Protein AF-A0A6I9PSU9-F1 (afdb_monomer)

InterPro domains:
  IPR015679 Phospholipase D family [PTHR18896] (34-184)

Organism: NCBI:txid8208

Sequence (200 aa):
MVDNPVPNATCEKPAERMFGSPRLYVTTSSPRRAVSPLKSLVIKCCSYRQTHWWSHEINRLSDSSDFLKVQRFEGFAPPREDTLTKWFVNGSGFFSDLADALEQAKEEIFITDWWLSPEVFLKRPATDNFWRLDEILKRKAEQGVQVCVMLYKEVEMALGINSEHSKKTLMNMHPNIKVMRHYGPGSTQNLSSYLKITKT

Structure (mmCIF, N/CA/C/O backbone):
data_AF-A0A6I9PSU9-F1
#
_entry.id   AF-A0A6I9PSU9-F1
#
loop_
_atom_site.group_PDB
_atom_site.id
_atom_site.type_symbol
_atom_site.label_atom_id
_atom_site.label_alt_id
_atom_site.label_comp_id
_atom_site.label_asym_id
_atom_site.label_entity_id
_atom_site.label_seq_id
_atom_site.pdbx_PDB_ins_code
_atom_site.Cartn_x
_atom_site.Cartn_y
_atom_site.Cartn_z
_atom_site.occupancy
_atom_site.B_iso_or_equiv
_atom_site.auth_seq_id
_atom_site.auth_comp_id
_atom_site.auth_asym_id
_atom_site.auth_atom_id
_atom_site.pdbx_PDB_model_num
ATOM 1 N N . MET A 1 1 ? 35.565 8.231 -71.888 1.00 38.38 1 MET A N 1
ATOM 2 C CA . MET A 1 1 ? 34.824 8.965 -70.840 1.00 38.38 1 MET A CA 1
ATOM 3 C C . MET A 1 1 ? 33.475 8.267 -70.763 1.00 38.38 1 MET A C 1
ATOM 5 O O . MET A 1 1 ? 32.738 8.378 -71.721 1.00 38.38 1 MET A O 1
ATOM 9 N N . VAL A 1 2 ? 33.315 7.183 -70.000 1.00 34.22 2 VAL A N 1
ATOM 10 C CA . VAL A 1 2 ? 33.150 7.065 -68.534 1.00 34.22 2 VAL A CA 1
ATOM 11 C C . VAL A 1 2 ? 32.010 7.945 -68.026 1.00 34.22 2 VAL A C 1
ATOM 13 O O . VAL A 1 2 ? 32.259 9.058 -67.586 1.00 34.22 2 VAL A O 1
ATOM 16 N N . ASP A 1 3 ? 30.795 7.401 -68.071 1.00 31.80 3 ASP A N 1
ATOM 17 C CA . ASP A 1 3 ? 29.632 7.895 -67.336 1.00 31.80 3 ASP A CA 1
ATOM 18 C C . ASP A 1 3 ? 29.228 6.833 -66.310 1.00 31.80 3 ASP A C 1
ATOM 20 O O . ASP A 1 3 ? 28.821 5.731 -66.667 1.00 31.80 3 ASP A O 1
ATOM 24 N N . ASN A 1 4 ? 29.365 7.166 -65.029 1.00 32.78 4 ASN A N 1
ATOM 25 C CA . ASN A 1 4 ? 28.699 6.486 -63.921 1.00 32.78 4 ASN A CA 1
ATOM 26 C C . ASN A 1 4 ? 28.249 7.578 -62.936 1.00 32.78 4 ASN A C 1
ATOM 28 O O . ASN A 1 4 ? 29.109 8.293 -62.415 1.00 32.78 4 ASN A O 1
ATOM 32 N N . PRO A 1 5 ? 26.942 7.747 -62.672 1.00 37.22 5 PRO A N 1
ATOM 33 C CA . PRO A 1 5 ? 26.470 8.735 -61.714 1.00 37.22 5 PRO A CA 1
ATOM 34 C C . PRO A 1 5 ? 26.698 8.269 -60.268 1.00 37.22 5 PRO A C 1
ATOM 36 O O . PRO A 1 5 ? 26.410 7.135 -59.889 1.00 37.22 5 PRO A O 1
ATOM 39 N N . VAL A 1 6 ? 27.224 9.191 -59.464 1.00 40.09 6 VAL A N 1
ATOM 40 C CA . VAL A 1 6 ? 27.477 9.073 -58.023 1.00 40.09 6 VAL A CA 1
ATOM 41 C C . VAL A 1 6 ? 26.143 9.069 -57.253 1.00 40.09 6 VAL A C 1
ATOM 43 O O . VAL A 1 6 ? 25.316 9.946 -57.509 1.00 40.09 6 VAL A O 1
ATOM 46 N N . PRO A 1 7 ? 25.904 8.165 -56.280 1.00 35.91 7 PRO A N 1
ATOM 47 C CA . PRO A 1 7 ? 24.747 8.271 -55.397 1.00 35.91 7 PRO A CA 1
ATOM 48 C C . PRO A 1 7 ? 24.972 9.348 -54.326 1.00 35.91 7 PRO A C 1
ATOM 50 O O . PRO A 1 7 ? 25.949 9.309 -53.578 1.00 35.91 7 PRO A O 1
ATOM 53 N N . ASN A 1 8 ? 24.036 10.296 -54.246 1.00 32.12 8 ASN A N 1
ATOM 54 C CA . ASN A 1 8 ? 23.960 11.322 -53.209 1.00 32.12 8 ASN A CA 1
ATOM 55 C C . ASN A 1 8 ? 23.848 10.699 -51.809 1.00 32.12 8 ASN A C 1
ATOM 57 O O . ASN A 1 8 ? 22.924 9.938 -51.527 1.00 32.12 8 ASN A O 1
ATOM 61 N N . ALA A 1 9 ? 24.748 11.095 -50.910 1.00 31.38 9 ALA A N 1
ATOM 62 C CA . ALA A 1 9 ? 24.634 10.836 -49.483 1.00 31.38 9 ALA A CA 1
ATOM 63 C C . ALA A 1 9 ? 23.697 11.872 -48.840 1.00 31.38 9 ALA A C 1
ATOM 65 O O . ALA A 1 9 ? 24.099 13.004 -48.571 1.00 31.38 9 ALA A O 1
ATOM 66 N N . THR A 1 10 ? 22.451 11.493 -48.562 1.00 29.25 10 THR A N 1
ATOM 67 C CA . THR A 1 10 ? 21.585 12.230 -47.633 1.00 29.25 10 THR A CA 1
ATOM 68 C C . THR A 1 10 ? 21.718 11.632 -46.236 1.00 29.25 10 THR A C 1
ATOM 70 O O . THR A 1 10 ? 21.308 10.506 -45.973 1.00 29.25 10 THR A O 1
ATOM 73 N N . CYS A 1 11 ? 22.334 12.406 -45.342 1.00 26.94 11 CYS A N 1
ATOM 74 C CA . CYS A 1 11 ? 22.434 12.138 -43.912 1.00 26.94 11 CYS A CA 1
ATOM 75 C C . CYS A 1 11 ? 21.063 12.375 -43.261 1.00 26.94 11 CYS A C 1
ATOM 77 O O . CYS A 1 11 ? 20.742 13.493 -42.854 1.00 26.94 11 CYS A O 1
ATOM 79 N N . GLU A 1 12 ? 20.232 11.337 -43.191 1.00 27.41 12 GLU A N 1
ATOM 80 C CA . GLU A 1 12 ? 19.066 11.348 -42.312 1.00 27.41 12 GLU A CA 1
ATOM 81 C C . GLU A 1 12 ? 19.537 11.150 -40.868 1.00 27.41 12 GLU A C 1
ATOM 83 O O . GLU A 1 12 ? 20.100 10.119 -40.499 1.00 27.41 12 GLU A O 1
ATOM 88 N N . LYS A 1 13 ? 19.334 12.176 -40.037 1.00 28.08 13 LYS A N 1
ATOM 89 C CA . LYS A 1 13 ? 19.551 12.089 -38.592 1.00 28.08 13 LYS A CA 1
ATOM 90 C C . LYS A 1 13 ? 18.550 11.080 -38.009 1.00 28.08 13 LYS A C 1
ATOM 92 O O . LYS A 1 13 ? 17.349 11.309 -38.157 1.00 28.08 13 LYS A O 1
ATOM 97 N N . PRO A 1 14 ? 18.975 10.026 -37.292 1.00 28.95 14 PRO A N 1
ATOM 98 C CA . PRO A 1 14 ? 18.032 9.235 -36.525 1.00 28.95 14 PRO A CA 1
ATOM 99 C C . PRO A 1 14 ? 17.579 10.069 -35.325 1.00 28.95 14 PRO A C 1
ATOM 101 O O . PRO A 1 14 ? 18.384 10.465 -34.483 1.00 28.95 14 PRO A O 1
ATOM 104 N N . ALA A 1 15 ? 16.281 10.361 -35.276 1.00 27.45 15 ALA A N 1
ATOM 105 C CA . ALA A 1 15 ? 15.628 10.949 -34.119 1.00 27.45 15 ALA A CA 1
ATOM 106 C C . ALA A 1 15 ? 15.946 10.113 -32.867 1.00 27.45 15 ALA A C 1
ATOM 108 O O . ALA A 1 15 ? 15.679 8.909 -32.826 1.00 27.45 15 ALA A O 1
ATOM 109 N N . GLU A 1 16 ? 16.523 10.749 -31.847 1.00 31.19 16 GLU A N 1
ATOM 110 C CA . GLU A 1 16 ? 16.740 10.155 -30.531 1.00 31.19 16 GLU A CA 1
ATOM 111 C C . GLU A 1 16 ? 15.391 9.731 -29.923 1.00 31.19 16 GLU A C 1
ATOM 113 O O . GLU A 1 16 ? 14.636 10.542 -29.390 1.00 31.19 16 GLU A O 1
ATOM 118 N N . ARG A 1 17 ? 15.071 8.433 -29.995 1.00 29.48 17 ARG A N 1
ATOM 119 C CA . ARG A 1 17 ? 13.990 7.827 -29.206 1.00 29.48 17 ARG A CA 1
ATOM 120 C C . ARG A 1 17 ? 14.492 7.604 -27.781 1.00 29.48 17 ARG A C 1
ATOM 122 O O . ARG A 1 17 ? 15.241 6.672 -27.502 1.00 29.48 17 ARG A O 1
ATOM 129 N N . MET A 1 18 ? 14.057 8.478 -26.880 1.00 30.83 18 MET A 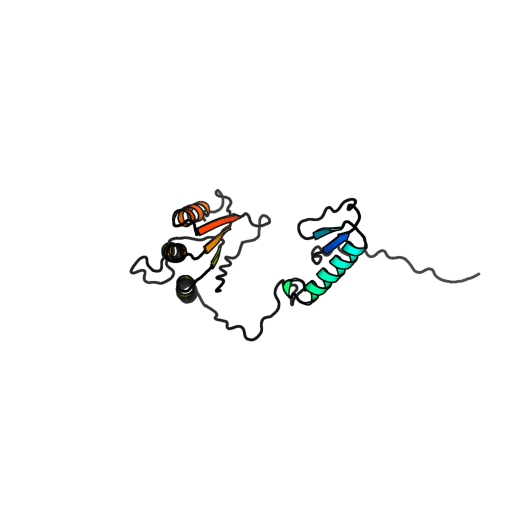N 1
ATOM 130 C CA . MET A 1 18 ? 14.495 8.600 -25.485 1.00 30.83 18 MET A CA 1
ATOM 131 C C . MET A 1 18 ? 13.966 7.509 -24.526 1.00 30.83 18 MET A C 1
ATOM 133 O O . MET A 1 18 ? 13.844 7.743 -23.328 1.00 30.83 18 MET A O 1
ATOM 137 N N . PHE A 1 19 ? 13.674 6.304 -25.020 1.00 36.09 19 PHE A N 1
ATOM 138 C CA . PHE A 1 19 ? 13.228 5.173 -24.197 1.00 36.09 19 PHE A CA 1
ATOM 139 C C . PHE A 1 19 ? 13.917 3.885 -24.656 1.00 36.09 19 PHE A C 1
ATOM 141 O O . PHE A 1 19 ? 13.325 3.007 -25.273 1.00 36.09 19 PHE A O 1
ATOM 148 N N . GLY A 1 20 ? 15.223 3.797 -24.396 1.00 38.00 20 GLY A N 1
ATOM 149 C CA . GLY A 1 20 ? 16.000 2.582 -24.636 1.00 38.00 20 GLY A CA 1
ATOM 150 C C . GLY A 1 20 ? 15.713 1.505 -23.587 1.00 38.00 20 GLY A C 1
ATOM 151 O O . GLY A 1 20 ? 15.577 1.809 -22.399 1.00 38.00 20 GLY A O 1
ATOM 152 N N . SER A 1 21 ? 15.664 0.245 -24.026 1.00 43.88 21 SER A N 1
ATOM 153 C CA . SER A 1 21 ? 15.662 -0.943 -23.165 1.00 43.88 21 SER A CA 1
ATOM 154 C C . SER A 1 21 ? 16.800 -0.882 -22.132 1.00 43.88 21 SER A C 1
ATOM 156 O O . SER A 1 21 ? 17.846 -0.292 -22.429 1.00 43.88 21 SER A O 1
ATOM 158 N N . PRO A 1 22 ? 16.643 -1.487 -20.938 1.00 51.16 22 PRO A N 1
ATOM 159 C CA . PRO A 1 22 ? 17.721 -1.574 -19.955 1.00 51.16 22 PRO A CA 1
ATOM 160 C C . PRO A 1 22 ? 18.981 -2.141 -20.615 1.00 51.16 22 PRO A C 1
ATOM 162 O O . PRO A 1 22 ? 18.932 -3.199 -21.240 1.00 51.16 22 PRO A O 1
ATOM 165 N N . ARG A 1 23 ? 20.108 -1.427 -20.520 1.00 57.72 23 ARG A N 1
ATOM 166 C CA . ARG A 1 23 ? 21.366 -1.863 -21.141 1.00 57.72 23 ARG A CA 1
ATOM 167 C C . ARG A 1 23 ? 22.294 -2.431 -20.074 1.00 57.72 23 ARG A C 1
ATOM 169 O O . ARG A 1 23 ? 22.801 -1.690 -19.230 1.00 57.72 23 ARG A O 1
ATOM 176 N N . LEU A 1 24 ? 22.498 -3.745 -20.114 1.00 60.34 24 LEU A N 1
ATOM 177 C CA . LEU A 1 24 ? 23.486 -4.444 -19.299 1.00 60.34 24 LEU A CA 1
ATOM 178 C C . LEU A 1 24 ? 24.833 -4.452 -20.024 1.00 60.34 24 LEU A C 1
ATOM 180 O O . LEU A 1 24 ? 24.913 -4.834 -21.190 1.00 60.34 24 LEU A O 1
ATOM 184 N N . TYR A 1 25 ? 25.896 -4.079 -19.316 1.00 63.84 25 TYR A N 1
ATOM 185 C CA . TYR A 1 25 ? 27.259 -4.135 -19.840 1.00 63.84 25 TYR A CA 1
ATOM 186 C C . TYR A 1 25 ? 28.136 -4.986 -18.920 1.00 63.84 25 TYR A C 1
ATOM 188 O O . TYR A 1 25 ? 28.396 -4.605 -17.779 1.00 63.84 25 TYR A O 1
ATOM 196 N N . VAL A 1 26 ? 28.628 -6.121 -19.418 1.00 66.25 26 VAL A N 1
ATOM 197 C CA . VAL A 1 26 ? 29.623 -6.947 -18.717 1.00 66.25 26 VAL A CA 1
ATOM 198 C C . VAL A 1 26 ? 30.977 -6.708 -19.381 1.00 66.25 26 VAL A C 1
ATOM 200 O O . VAL A 1 26 ? 31.128 -6.928 -20.581 1.00 66.25 26 VAL A O 1
ATOM 203 N N . THR A 1 27 ? 31.961 -6.210 -18.632 1.00 66.88 27 THR A N 1
ATOM 204 C CA . THR A 1 27 ? 33.261 -5.801 -19.195 1.00 66.88 27 THR A CA 1
ATOM 205 C C . THR A 1 27 ? 34.429 -6.175 -18.286 1.00 66.88 27 THR A C 1
ATOM 207 O O . THR A 1 27 ? 34.316 -6.182 -17.060 1.00 66.88 27 THR A O 1
ATOM 210 N N . THR A 1 28 ? 35.579 -6.463 -18.897 1.00 56.38 28 THR A N 1
ATOM 211 C CA . THR A 1 28 ? 36.878 -6.616 -18.222 1.00 56.38 28 THR A CA 1
ATOM 212 C C . THR A 1 28 ? 37.642 -5.293 -18.098 1.00 56.38 28 THR A C 1
ATOM 214 O O . THR A 1 28 ? 38.645 -5.226 -17.393 1.00 56.38 28 THR A O 1
ATOM 217 N N . SER A 1 29 ? 37.194 -4.230 -18.778 1.00 58.94 29 SER A N 1
ATOM 218 C CA . SER A 1 29 ? 37.869 -2.928 -18.838 1.00 58.94 29 SER A CA 1
ATOM 219 C C . SER A 1 29 ? 37.056 -1.823 -18.159 1.00 58.94 29 SER A C 1
ATOM 221 O O . SER A 1 29 ? 35.823 -1.823 -18.190 1.00 58.94 29 SER A O 1
ATOM 223 N N . SER A 1 30 ? 37.743 -0.861 -17.535 1.00 50.62 30 SER A N 1
ATOM 224 C CA . SER A 1 30 ? 37.097 0.319 -16.949 1.00 50.62 30 SER A CA 1
ATOM 225 C C . SER A 1 30 ? 36.374 1.124 -18.038 1.00 50.62 30 SER A C 1
ATOM 227 O O . SER A 1 30 ? 37.017 1.503 -19.020 1.00 50.62 30 SER A O 1
ATOM 229 N N . PRO A 1 31 ? 35.069 1.425 -17.889 1.00 50.16 31 PRO A N 1
ATOM 230 C CA . PRO A 1 31 ? 34.344 2.191 -18.894 1.00 50.16 31 PRO A CA 1
ATOM 231 C C . PRO A 1 31 ? 34.926 3.608 -18.972 1.00 50.16 31 PRO A C 1
ATOM 233 O O . PRO A 1 31 ? 34.885 4.362 -17.998 1.00 50.16 31 PRO A O 1
ATOM 236 N N . ARG A 1 32 ? 35.480 3.990 -20.130 1.00 45.09 32 ARG A N 1
ATOM 237 C CA . ARG A 1 32 ? 35.860 5.385 -20.396 1.00 45.09 32 ARG A CA 1
ATOM 238 C C . ARG A 1 32 ? 34.569 6.175 -20.633 1.00 45.09 32 ARG A C 1
ATOM 240 O O . ARG A 1 32 ? 34.063 6.193 -21.744 1.00 45.09 32 ARG A O 1
ATOM 247 N N . ARG A 1 33 ? 34.043 6.778 -19.559 1.00 44.22 33 ARG A N 1
ATOM 248 C CA . ARG A 1 33 ? 32.778 7.539 -19.480 1.00 44.22 33 ARG A CA 1
ATOM 249 C C . ARG A 1 33 ? 31.526 6.743 -19.857 1.00 44.22 33 ARG A C 1
ATOM 251 O O . ARG A 1 33 ? 31.088 6.742 -20.999 1.00 44.22 33 ARG A O 1
ATOM 258 N N . ALA A 1 34 ? 30.872 6.187 -18.842 1.00 42.56 34 ALA A N 1
ATOM 259 C CA . ALA A 1 34 ? 29.430 5.975 -18.885 1.00 42.56 34 ALA A CA 1
ATOM 260 C C . ALA A 1 34 ? 28.769 7.094 -18.068 1.00 42.56 34 ALA A C 1
ATOM 262 O O . ALA A 1 34 ? 28.810 7.076 -16.841 1.00 42.56 34 ALA A O 1
ATOM 263 N N . VAL A 1 35 ? 28.212 8.094 -18.751 1.00 46.53 35 VAL A N 1
ATOM 264 C CA . VAL A 1 35 ? 27.211 8.997 -18.170 1.00 46.53 35 VAL A CA 1
ATOM 265 C C . VAL A 1 35 ? 25.878 8.556 -18.758 1.00 46.53 35 VAL A C 1
ATOM 267 O O . VAL A 1 35 ? 25.686 8.660 -19.964 1.00 46.53 35 VAL A O 1
ATOM 270 N N . SER A 1 36 ? 24.985 8.011 -17.932 1.00 42.53 36 SER A N 1
ATOM 271 C CA . SER A 1 36 ? 23.588 7.777 -18.310 1.00 42.53 36 SER A CA 1
ATOM 272 C C . SER A 1 36 ? 22.712 7.649 -17.058 1.00 42.53 36 SER A C 1
ATOM 274 O O . SER A 1 36 ? 23.152 7.034 -16.083 1.00 42.53 36 SER A O 1
ATOM 276 N N . PRO A 1 37 ? 21.480 8.191 -17.049 1.00 46.53 37 PRO A N 1
ATOM 277 C CA . PRO A 1 37 ? 20.622 8.200 -15.875 1.00 46.53 37 PRO A CA 1
ATOM 278 C C . PRO A 1 37 ? 19.955 6.825 -15.675 1.00 46.53 37 PRO A C 1
ATOM 280 O O . PRO A 1 37 ? 19.262 6.311 -16.547 1.00 46.53 37 PRO A O 1
ATOM 283 N N . LEU A 1 38 ? 20.159 6.235 -14.495 1.00 47.91 38 LEU A N 1
ATOM 284 C CA . LEU A 1 38 ? 19.271 5.286 -13.795 1.00 47.91 38 LEU A CA 1
ATOM 285 C C . LEU A 1 38 ? 18.884 3.923 -14.431 1.00 47.91 38 LEU A C 1
ATOM 287 O O . LEU A 1 38 ? 18.171 3.175 -13.769 1.00 47.91 38 LEU A O 1
ATOM 291 N N . LYS A 1 39 ? 19.335 3.528 -15.635 1.00 59.47 39 LYS A N 1
ATOM 292 C CA . LYS A 1 39 ? 18.905 2.244 -16.267 1.00 59.47 39 LYS A CA 1
ATOM 293 C C . LYS A 1 39 ? 20.011 1.349 -16.852 1.00 59.47 39 LYS A C 1
ATOM 295 O O . LYS A 1 39 ? 19.739 0.535 -17.736 1.00 59.47 39 LYS A O 1
ATOM 300 N N . SER A 1 40 ? 21.253 1.472 -16.390 1.00 63.72 40 SER A N 1
ATOM 301 C CA . SER A 1 40 ? 22.353 0.600 -16.835 1.00 63.72 40 SER A CA 1
ATOM 302 C C . SER A 1 40 ? 23.068 -0.053 -15.660 1.00 63.72 40 SER A C 1
ATOM 304 O O . SER A 1 40 ? 23.591 0.650 -14.795 1.00 63.72 40 SER A O 1
ATOM 306 N N . LEU A 1 41 ? 23.136 -1.385 -15.663 1.00 70.06 41 LEU A N 1
ATOM 307 C CA . LEU A 1 41 ? 23.960 -2.157 -14.735 1.00 70.06 41 LEU A CA 1
ATOM 308 C C . LEU A 1 41 ? 25.281 -2.510 -15.427 1.00 70.06 41 LEU A C 1
ATOM 310 O O . LEU A 1 41 ? 25.287 -3.078 -16.520 1.00 70.06 41 LEU A O 1
ATOM 314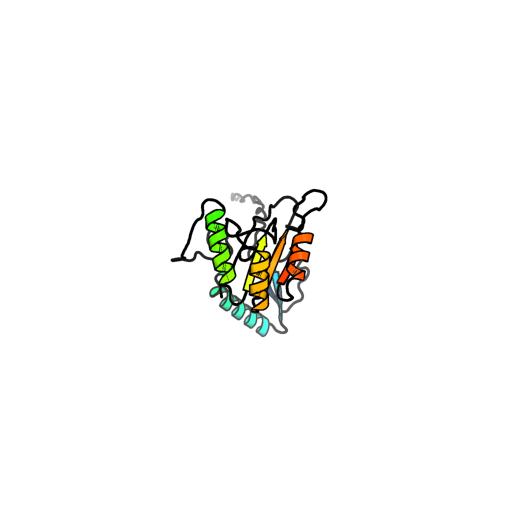 N N . VAL A 1 42 ? 26.401 -2.161 -14.791 1.00 78.62 42 VAL A N 1
ATOM 315 C CA . VAL A 1 42 ? 27.745 -2.490 -15.280 1.00 78.62 42 VAL A CA 1
ATOM 316 C C . VAL A 1 42 ? 28.373 -3.514 -14.349 1.00 78.62 42 VAL A C 1
ATOM 318 O O . VAL A 1 42 ? 28.600 -3.225 -13.175 1.00 78.62 42 VAL A O 1
ATOM 321 N N . ILE A 1 43 ? 28.689 -4.691 -14.881 1.00 77.38 43 ILE A N 1
ATOM 322 C CA . ILE A 1 43 ? 29.357 -5.763 -14.141 1.00 77.38 43 ILE A CA 1
ATOM 323 C C . ILE A 1 43 ? 30.814 -5.818 -14.592 1.00 77.38 43 ILE A C 1
ATOM 325 O O . ILE A 1 43 ? 31.113 -6.009 -15.773 1.00 77.38 43 ILE A O 1
ATOM 329 N N . LYS A 1 44 ? 31.729 -5.639 -13.638 1.00 81.19 44 LYS A N 1
ATOM 330 C CA . LYS A 1 44 ? 33.168 -5.784 -13.866 1.00 81.19 44 LYS A CA 1
ATOM 331 C C . LYS A 1 44 ? 33.598 -7.203 -13.518 1.00 81.19 44 LYS A C 1
ATOM 333 O O . LYS A 1 44 ? 33.284 -7.680 -12.431 1.00 81.19 44 LYS A O 1
ATOM 338 N N . CYS A 1 45 ? 34.342 -7.854 -14.407 1.00 81.25 45 CYS A N 1
ATOM 339 C CA . CYS A 1 45 ? 34.886 -9.191 -14.154 1.00 81.25 45 CYS A CA 1
ATOM 340 C C . CYS A 1 45 ? 36.415 -9.199 -14.241 1.00 81.25 45 CYS A C 1
ATOM 342 O O . CYS A 1 45 ? 37.007 -8.453 -15.020 1.00 81.25 45 CYS A O 1
ATOM 344 N N . CYS A 1 46 ? 37.048 -10.089 -13.475 1.00 81.50 46 CYS A N 1
ATOM 345 C CA . CYS A 1 46 ? 38.508 -10.176 -13.370 1.00 81.50 46 CYS A CA 1
ATOM 346 C C . CYS A 1 46 ? 39.169 -10.898 -14.556 1.00 81.50 46 CYS A C 1
ATOM 348 O O . CYS A 1 46 ? 40.389 -10.880 -14.688 1.00 81.50 46 CYS A O 1
ATOM 350 N N . SER A 1 47 ? 38.388 -11.567 -15.410 1.00 83.38 47 SER A N 1
ATOM 351 C CA . SER A 1 47 ? 38.896 -12.250 -16.600 1.00 83.38 47 SER A CA 1
ATOM 352 C C . SER A 1 47 ? 37.866 -12.279 -17.723 1.00 83.38 47 SER A C 1
ATOM 354 O O . SER A 1 47 ? 36.658 -12.236 -17.485 1.00 83.38 47 SER A O 1
ATOM 356 N N . TYR A 1 48 ? 38.353 -12.428 -18.956 1.00 80.94 48 TYR A N 1
ATOM 357 C CA . TYR A 1 48 ? 37.502 -12.577 -20.137 1.00 80.94 48 TYR A CA 1
ATOM 358 C C . TYR A 1 48 ? 36.568 -13.789 -20.026 1.00 80.94 48 TYR A C 1
ATOM 360 O O . TYR A 1 48 ? 35.388 -13.700 -20.355 1.00 80.94 48 TYR A O 1
ATOM 368 N N . ARG A 1 49 ? 37.067 -14.905 -19.476 1.00 85.50 49 ARG A N 1
ATOM 369 C CA . ARG A 1 49 ? 36.266 -16.112 -19.237 1.00 85.50 49 ARG A CA 1
ATOM 370 C C . ARG A 1 49 ? 35.105 -15.838 -18.282 1.00 85.50 49 ARG A C 1
ATOM 372 O O . ARG A 1 49 ? 34.001 -16.303 -18.539 1.00 85.50 49 ARG A O 1
ATOM 379 N N . GLN A 1 50 ? 35.335 -15.069 -17.215 1.00 82.25 50 GLN A N 1
ATOM 380 C CA . GLN A 1 50 ? 34.259 -14.676 -16.305 1.00 82.25 50 GLN A CA 1
ATOM 381 C C . GLN A 1 50 ? 33.265 -13.722 -16.964 1.00 82.25 50 GLN A C 1
ATOM 383 O O . GLN A 1 50 ? 32.069 -13.913 -16.790 1.00 82.25 50 GLN A O 1
ATOM 388 N N . THR A 1 51 ? 33.726 -12.742 -17.747 1.00 83.94 51 THR A N 1
ATOM 389 C CA . THR A 1 51 ? 32.826 -11.864 -18.512 1.00 83.94 51 THR A CA 1
ATOM 390 C C . THR A 1 51 ? 31.929 -12.671 -19.438 1.00 83.94 51 THR A C 1
ATOM 392 O O . THR A 1 51 ? 30.719 -12.491 -19.416 1.00 83.94 51 THR A O 1
ATOM 395 N N . HIS A 1 52 ? 32.499 -13.595 -20.210 1.00 84.19 52 HIS A N 1
ATOM 396 C CA . HIS A 1 52 ? 31.726 -14.421 -21.130 1.00 84.19 52 HIS A CA 1
ATOM 397 C C . HIS A 1 52 ? 30.736 -15.331 -20.391 1.00 84.19 52 HIS A C 1
ATOM 399 O O . HIS A 1 52 ? 29.591 -15.470 -20.814 1.00 84.19 52 HIS A O 1
ATOM 405 N N . TRP A 1 53 ? 31.161 -15.926 -19.273 1.00 86.31 53 TRP A N 1
ATOM 406 C CA . TRP A 1 53 ? 30.299 -16.771 -18.450 1.00 86.31 53 TRP A CA 1
ATOM 407 C C . TRP A 1 53 ? 29.121 -15.984 -17.855 1.00 86.31 53 TRP A C 1
ATOM 409 O O . TRP A 1 53 ? 27.977 -16.398 -18.015 1.00 86.31 53 TRP A O 1
ATOM 419 N N . TRP A 1 54 ? 29.377 -14.815 -17.256 1.00 82.88 54 TRP A N 1
ATOM 420 C CA . TRP A 1 54 ? 28.329 -13.951 -16.703 1.00 82.88 54 TRP A CA 1
ATOM 421 C C . TRP A 1 54 ? 27.385 -13.413 -17.776 1.00 82.88 54 TRP A C 1
ATOM 423 O O . TRP A 1 54 ? 26.175 -13.424 -17.570 1.00 82.88 54 TRP A O 1
ATOM 433 N N . SER A 1 55 ? 27.904 -12.986 -18.929 1.00 84.06 55 SER A N 1
ATOM 434 C CA . SER A 1 55 ? 27.065 -12.556 -20.054 1.00 84.06 55 SER A CA 1
ATOM 435 C C . SER A 1 55 ? 26.135 -13.673 -20.519 1.00 84.06 55 SER A C 1
ATOM 437 O O . SER A 1 55 ? 24.949 -13.437 -20.724 1.00 84.06 55 SER A O 1
ATOM 439 N N . HIS A 1 56 ? 26.660 -14.893 -20.658 1.00 86.25 56 HIS A N 1
ATOM 440 C CA . HIS A 1 56 ? 25.860 -16.051 -21.043 1.00 86.25 56 HIS A CA 1
ATOM 441 C C . HIS A 1 56 ? 24.761 -16.340 -20.015 1.00 86.25 56 HIS A C 1
ATOM 443 O O . HIS A 1 56 ? 23.602 -16.499 -20.385 1.00 86.25 56 HIS A O 1
ATOM 449 N N . GLU A 1 57 ? 25.106 -16.364 -18.727 1.00 87.12 57 GLU A N 1
ATOM 450 C CA . GLU A 1 57 ? 24.151 -16.700 -17.672 1.00 87.12 57 GLU A CA 1
ATOM 451 C C . GLU A 1 57 ? 23.054 -15.644 -17.510 1.00 87.12 57 GLU A C 1
ATOM 453 O O . GLU A 1 57 ? 21.883 -15.984 -17.365 1.00 87.12 57 GLU A O 1
ATOM 458 N N . ILE A 1 58 ? 23.396 -14.359 -17.605 1.00 84.00 58 ILE A N 1
ATOM 459 C CA . ILE A 1 58 ? 22.402 -13.289 -17.485 1.00 84.00 58 ILE A CA 1
ATOM 460 C C . ILE A 1 58 ? 21.466 -13.268 -18.694 1.00 84.00 58 ILE A C 1
ATOM 462 O O . ILE A 1 58 ? 20.261 -13.112 -18.514 1.00 84.00 58 ILE A O 1
ATOM 466 N N . ASN A 1 59 ? 21.981 -13.485 -19.908 1.00 82.88 59 ASN A N 1
ATOM 467 C CA . ASN A 1 59 ? 21.128 -13.610 -21.091 1.00 82.88 59 ASN A CA 1
ATOM 468 C C . ASN A 1 59 ? 20.184 -14.814 -20.962 1.00 82.88 59 ASN A C 1
ATOM 470 O O . ASN A 1 59 ? 18.984 -14.676 -21.179 1.00 82.88 59 ASN A O 1
ATOM 474 N N . ARG A 1 60 ? 20.695 -15.958 -20.489 1.00 85.12 60 ARG A N 1
ATOM 475 C CA . ARG A 1 60 ? 19.891 -17.161 -20.231 1.00 85.12 60 ARG A CA 1
ATOM 476 C C . ARG A 1 60 ? 18.757 -16.908 -19.229 1.00 85.12 60 ARG A C 1
ATOM 478 O O . ARG A 1 60 ? 17.648 -17.390 -19.431 1.00 85.12 60 ARG A O 1
ATOM 485 N N . LEU A 1 61 ? 19.022 -16.162 -18.152 1.00 82.25 61 LEU A N 1
ATOM 486 C CA . LEU A 1 61 ? 18.012 -15.780 -17.153 1.00 82.25 61 LEU A CA 1
ATOM 487 C C . LEU A 1 61 ? 17.052 -14.694 -17.662 1.00 82.25 61 LEU A C 1
ATOM 489 O O . LEU A 1 61 ? 15.916 -14.603 -17.200 1.00 82.25 61 LEU A O 1
ATOM 493 N N . SER A 1 62 ? 17.493 -13.868 -18.610 1.00 79.81 62 SER A N 1
ATOM 494 C CA . SER A 1 62 ? 16.644 -12.859 -19.243 1.00 79.81 62 SER A CA 1
ATOM 495 C C . SER A 1 62 ? 15.536 -13.491 -20.075 1.00 79.81 62 SER A C 1
ATOM 497 O O . SER A 1 62 ? 14.411 -12.992 -20.084 1.00 79.81 62 SER A O 1
ATOM 499 N N . ASP A 1 63 ? 15.828 -14.609 -20.734 1.00 77.19 63 ASP A N 1
ATOM 500 C CA . ASP A 1 63 ? 14.866 -15.292 -21.596 1.00 77.19 63 ASP A CA 1
ATOM 501 C C . ASP A 1 63 ? 13.704 -15.918 -20.817 1.00 77.19 63 ASP A C 1
ATOM 503 O O . ASP A 1 63 ? 12.598 -16.029 -21.351 1.00 77.19 63 ASP A O 1
ATOM 507 N N . SER A 1 64 ? 13.911 -16.290 -19.553 1.00 79.19 64 SER A N 1
ATOM 508 C CA . SER A 1 64 ? 12.866 -16.872 -18.703 1.00 79.19 64 SER A CA 1
ATOM 509 C C . SER A 1 64 ? 12.041 -15.839 -17.930 1.00 79.19 64 SER A C 1
ATOM 511 O O . SER A 1 64 ? 11.017 -16.202 -17.357 1.00 79.19 64 SER A O 1
ATOM 513 N N . SER A 1 65 ? 12.453 -14.567 -17.901 1.00 81.25 65 SER A N 1
ATOM 514 C CA . SER A 1 65 ? 11.790 -13.525 -17.112 1.00 81.25 65 SER A CA 1
ATOM 515 C C . SER A 1 65 ? 10.900 -12.630 -17.966 1.00 81.25 65 SER A C 1
ATOM 517 O O . SER A 1 65 ? 11.370 -11.922 -18.859 1.00 81.25 65 SER A O 1
ATOM 519 N N . ASP A 1 66 ? 9.612 -12.578 -17.635 1.00 81.38 66 ASP A N 1
ATOM 520 C CA . ASP A 1 66 ? 8.669 -11.688 -18.315 1.00 81.38 66 ASP A CA 1
ATOM 521 C C . ASP A 1 66 ? 8.996 -10.205 -18.089 1.00 81.38 66 ASP A C 1
ATOM 523 O O . ASP A 1 66 ? 8.793 -9.377 -18.972 1.00 81.38 66 ASP A O 1
ATOM 527 N N . PHE A 1 67 ? 9.566 -9.850 -16.937 1.00 79.94 67 PHE A N 1
ATOM 528 C CA . PHE A 1 67 ? 9.883 -8.457 -16.595 1.00 79.94 67 PHE A CA 1
ATOM 529 C C . PHE A 1 67 ? 11.125 -7.910 -17.310 1.00 79.94 67 PHE A C 1
ATOM 531 O O . PHE A 1 67 ? 11.416 -6.718 -17.213 1.00 79.94 67 PHE A O 1
ATOM 538 N N . LEU A 1 68 ? 11.874 -8.770 -18.006 1.00 78.50 68 LEU A N 1
ATOM 539 C CA . LEU A 1 68 ? 13.051 -8.384 -18.788 1.00 78.50 68 LEU A CA 1
ATOM 540 C C . LEU A 1 68 ? 12.738 -8.226 -20.282 1.00 78.50 68 LEU A C 1
ATOM 542 O O . LEU A 1 68 ? 13.596 -7.794 -21.052 1.00 78.50 68 LEU A O 1
ATOM 546 N N . LYS A 1 69 ? 11.496 -8.511 -20.685 1.00 77.19 69 LYS A N 1
ATOM 547 C CA . LYS A 1 69 ? 11.008 -8.369 -22.058 1.00 77.19 69 LYS A CA 1
ATOM 548 C C . LYS A 1 69 ? 10.102 -7.150 -22.173 1.00 77.19 69 LYS A C 1
ATOM 550 O O . LYS A 1 69 ? 9.398 -6.787 -21.234 1.00 77.19 69 LYS A O 1
ATOM 555 N N . VAL A 1 70 ? 10.099 -6.529 -23.348 1.00 78.56 70 VAL A N 1
ATOM 556 C CA . VAL A 1 70 ? 9.119 -5.486 -23.668 1.00 78.56 70 VAL A CA 1
ATOM 557 C C . VAL A 1 70 ? 7.772 -6.161 -23.898 1.00 78.56 70 VAL A C 1
ATOM 559 O O . VAL A 1 70 ? 7.667 -7.053 -24.740 1.00 78.56 70 VAL A O 1
ATOM 562 N N . GLN A 1 71 ? 6.756 -5.752 -23.141 1.00 86.62 71 GLN A N 1
ATOM 563 C CA . GLN A 1 71 ? 5.428 -6.357 -23.194 1.00 86.62 71 GLN A CA 1
ATOM 564 C C . GLN A 1 71 ? 4.500 -5.584 -24.136 1.00 86.62 71 GLN A C 1
ATOM 566 O O . GLN A 1 71 ? 4.870 -4.555 -24.712 1.00 86.62 71 GLN A O 1
ATOM 571 N N . ARG A 1 72 ? 3.270 -6.085 -24.309 1.00 85.25 72 ARG A N 1
ATOM 572 C CA . ARG A 1 72 ? 2.228 -5.412 -25.101 1.00 85.25 72 ARG A CA 1
ATOM 573 C C . ARG A 1 72 ? 2.113 -3.937 -24.681 1.00 85.25 72 ARG A C 1
ATOM 575 O O . ARG A 1 72 ? 2.109 -3.633 -23.491 1.00 85.25 72 ARG A O 1
ATOM 582 N N . PHE A 1 73 ? 2.009 -3.040 -25.664 1.00 89.38 73 PHE A N 1
ATOM 583 C CA . PHE A 1 73 ? 1.960 -1.581 -25.465 1.00 89.38 73 PHE A CA 1
ATOM 584 C C . PHE A 1 73 ? 3.185 -0.981 -24.753 1.00 89.38 73 PHE A C 1
ATOM 586 O O . PHE A 1 73 ? 3.059 0.043 -24.091 1.00 89.38 73 PHE A O 1
ATOM 593 N N . GLU A 1 74 ? 4.353 -1.624 -24.861 1.00 85.38 74 GLU A N 1
ATOM 594 C CA . GLU A 1 74 ? 5.587 -1.205 -24.173 1.00 85.38 74 GLU A CA 1
ATOM 595 C C . GLU A 1 74 ? 5.449 -1.185 -22.637 1.00 85.38 74 GLU A C 1
ATOM 597 O O . GLU A 1 74 ? 6.188 -0.500 -21.929 1.00 85.38 74 GLU A O 1
ATOM 602 N N . GLY A 1 75 ? 4.500 -1.964 -22.104 1.00 80.56 75 GLY A N 1
ATOM 603 C CA . GLY A 1 75 ? 4.314 -2.144 -20.671 1.00 80.56 75 GLY A CA 1
ATOM 604 C C . GLY A 1 75 ? 5.452 -2.937 -20.023 1.00 80.56 75 GLY A C 1
ATOM 605 O O . GLY A 1 75 ? 6.198 -3.661 -20.683 1.00 80.56 75 GLY A O 1
ATOM 606 N N . PHE A 1 76 ? 5.560 -2.831 -18.696 1.00 83.38 76 PHE A N 1
ATOM 607 C CA . PHE A 1 76 ? 6.529 -3.611 -17.914 1.00 83.38 76 PHE A CA 1
ATOM 608 C C . PHE A 1 76 ? 6.019 -5.015 -17.537 1.00 83.38 76 PHE A C 1
ATOM 610 O O . PHE A 1 76 ? 6.812 -5.866 -17.146 1.00 83.38 76 PHE A O 1
ATOM 617 N N . ALA A 1 77 ? 4.702 -5.245 -17.596 1.00 86.25 77 ALA A N 1
ATOM 618 C CA . ALA A 1 77 ? 4.055 -6.478 -17.150 1.00 86.25 77 ALA A CA 1
ATOM 619 C C . ALA A 1 77 ? 3.349 -7.187 -18.320 1.00 86.25 77 ALA A C 1
ATOM 621 O O . ALA A 1 77 ? 2.722 -6.509 -19.141 1.00 86.25 77 ALA A O 1
ATOM 622 N N . PRO A 1 78 ? 3.438 -8.527 -18.413 1.00 89.38 78 PRO A N 1
ATOM 623 C CA . PRO A 1 78 ? 2.765 -9.291 -19.457 1.00 89.38 78 PRO A CA 1
ATOM 624 C C . PRO A 1 78 ? 1.243 -9.335 -19.228 1.00 89.38 78 PRO A C 1
ATOM 626 O O . PRO A 1 78 ? 0.787 -9.202 -18.085 1.00 89.38 78 PRO A O 1
ATOM 629 N N . PRO A 1 79 ? 0.439 -9.572 -20.282 1.00 90.62 79 PRO A N 1
ATOM 630 C CA . PRO A 1 79 ? -0.965 -9.940 -20.130 1.00 90.62 79 PRO A CA 1
ATOM 631 C C . PRO A 1 79 ? -1.115 -11.199 -19.265 1.00 90.62 79 PRO A C 1
ATOM 633 O O . PRO A 1 79 ? -0.372 -12.162 -19.439 1.00 90.62 79 PRO A O 1
ATOM 636 N N . ARG A 1 80 ? -2.080 -11.196 -18.341 1.00 90.88 80 ARG A N 1
ATOM 637 C CA . ARG A 1 80 ? -2.428 -12.359 -17.515 1.00 90.88 80 ARG A CA 1
ATOM 638 C C . ARG A 1 80 ? -3.821 -12.836 -17.894 1.00 90.88 80 ARG A C 1
ATOM 640 O O . ARG A 1 80 ? -4.804 -12.151 -17.608 1.00 90.88 80 ARG A O 1
ATOM 647 N N . GLU A 1 81 ? -3.886 -13.976 -18.565 1.00 92.94 81 GLU A N 1
ATOM 648 C CA . GLU A 1 81 ? -5.149 -14.622 -18.924 1.00 92.94 81 GLU A CA 1
ATOM 649 C C . GLU A 1 81 ? -5.853 -15.155 -17.666 1.00 92.94 81 GLU A C 1
ATOM 651 O O . GLU A 1 81 ? -5.232 -15.287 -16.609 1.00 92.94 81 GLU A O 1
ATOM 656 N N . ASP A 1 82 ? -7.170 -15.351 -17.750 1.00 93.69 82 ASP A N 1
ATOM 657 C CA . ASP A 1 82 ? -8.012 -15.896 -16.673 1.00 93.69 82 ASP A CA 1
ATOM 658 C C . ASP A 1 82 ? -7.905 -15.181 -15.310 1.00 93.69 82 ASP A C 1
ATOM 660 O O . ASP A 1 82 ? -8.162 -15.751 -14.248 1.00 93.69 82 ASP A O 1
ATOM 664 N N . THR A 1 83 ? -7.555 -13.890 -15.316 1.00 94.31 83 THR A N 1
ATOM 665 C CA . THR A 1 83 ? -7.505 -13.087 -14.089 1.00 94.31 83 THR A CA 1
ATOM 666 C C . THR A 1 83 ? -8.914 -12.690 -13.656 1.00 94.31 83 THR A C 1
ATOM 668 O O . THR A 1 83 ? -9.625 -11.982 -14.372 1.00 94.31 83 THR A O 1
ATOM 671 N N . LEU A 1 84 ? -9.301 -13.089 -12.442 1.00 94.06 84 LEU A N 1
ATOM 672 C CA . LEU A 1 84 ? -10.541 -12.633 -11.815 1.00 94.06 84 LEU A CA 1
ATOM 673 C C . LEU A 1 84 ? -10.501 -11.115 -11.625 1.00 94.06 84 LEU A C 1
ATOM 675 O O . LEU A 1 84 ? -9.597 -10.575 -10.987 1.00 94.06 84 LEU A O 1
ATOM 679 N N . THR A 1 85 ? -11.500 -10.425 -12.167 1.00 93.56 85 THR A N 1
ATOM 680 C CA . THR A 1 85 ? -11.610 -8.968 -12.090 1.00 93.56 85 THR A CA 1
ATOM 681 C C . THR A 1 85 ? -12.991 -8.563 -11.600 1.00 93.56 85 THR A C 1
ATOM 683 O O . THR A 1 85 ? -14.002 -9.187 -11.920 1.00 93.56 85 THR A O 1
ATOM 686 N N . LYS A 1 86 ? -13.027 -7.499 -10.800 1.00 93.06 86 LYS A N 1
ATOM 687 C CA . LYS A 1 86 ? -14.251 -6.846 -10.340 1.00 93.06 86 LYS A CA 1
ATOM 688 C C . LYS A 1 86 ? -14.104 -5.354 -10.597 1.00 93.06 86 LYS A C 1
ATOM 690 O O . LYS A 1 86 ? -13.070 -4.772 -10.276 1.00 93.06 86 LYS A O 1
ATOM 695 N N . TRP A 1 87 ? -15.119 -4.750 -11.201 1.00 95.44 87 TRP A N 1
ATOM 696 C CA . TRP A 1 87 ? -15.176 -3.312 -11.432 1.00 95.44 87 TRP A CA 1
ATOM 697 C C . TRP A 1 87 ? -16.114 -2.661 -10.420 1.00 95.44 87 TRP A C 1
ATOM 699 O O . TRP A 1 87 ? -17.039 -3.289 -9.904 1.00 95.44 87 TRP A O 1
ATOM 709 N N . PHE A 1 88 ? -15.862 -1.387 -10.142 1.00 91.69 88 PHE A N 1
ATOM 710 C CA . PHE A 1 88 ? -16.636 -0.606 -9.191 1.00 91.69 88 PHE A CA 1
ATOM 711 C C . PHE A 1 88 ? -17.098 0.684 -9.849 1.00 91.69 88 PHE A C 1
ATOM 713 O O . PHE A 1 88 ? -16.348 1.328 -10.579 1.00 91.69 88 PHE A O 1
ATOM 720 N N . VAL A 1 89 ? -18.335 1.068 -9.553 1.00 94.75 89 VAL A N 1
ATOM 7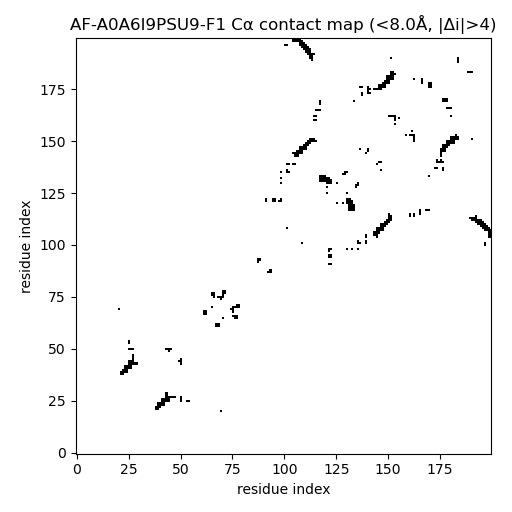21 C CA . VAL A 1 89 ? -18.852 2.408 -9.822 1.00 94.75 89 VAL A CA 1
ATOM 722 C C . VAL A 1 89 ? -19.025 3.082 -8.469 1.00 94.75 89 VAL A C 1
ATOM 724 O O . VAL A 1 89 ? -19.680 2.534 -7.581 1.00 94.75 89 VAL A O 1
ATOM 727 N N . ASN A 1 90 ? -18.434 4.268 -8.317 1.00 93.88 90 ASN A N 1
ATOM 728 C CA . ASN A 1 90 ? -18.327 5.015 -7.058 1.00 93.88 90 ASN A CA 1
ATOM 729 C C . ASN A 1 90 ? -17.455 4.333 -5.983 1.00 93.88 90 ASN A C 1
ATOM 731 O O . ASN A 1 90 ? -16.919 3.241 -6.162 1.00 93.88 90 ASN A O 1
ATOM 735 N N . GLY A 1 91 ? -17.313 5.007 -4.837 1.00 90.19 91 GLY A N 1
ATOM 736 C CA . GLY A 1 91 ? -16.452 4.559 -3.738 1.00 90.19 91 GLY A CA 1
ATOM 737 C C . GLY A 1 91 ? -17.088 3.563 -2.764 1.00 90.19 91 GLY A C 1
ATOM 738 O O . GLY A 1 91 ? -16.358 2.885 -2.057 1.00 90.19 91 GLY A O 1
ATOM 739 N N . SER A 1 92 ? -18.421 3.443 -2.700 1.00 93.50 92 SER A N 1
ATOM 740 C CA . SER A 1 92 ? -19.071 2.633 -1.652 1.00 93.50 92 SER A CA 1
ATOM 741 C C . SER A 1 92 ? -18.739 1.142 -1.758 1.00 93.50 92 SER A C 1
ATOM 743 O O . SER A 1 92 ? -18.327 0.547 -0.765 1.00 93.50 92 SER A O 1
ATOM 745 N N . GLY A 1 93 ? -18.883 0.547 -2.947 1.00 94.31 93 GLY A N 1
ATOM 746 C CA . GLY A 1 93 ? -18.533 -0.860 -3.159 1.00 94.31 93 GLY A CA 1
ATOM 747 C C . GLY A 1 93 ? -17.027 -1.099 -3.060 1.00 94.31 93 GLY A C 1
ATOM 748 O O . GLY A 1 93 ? -16.599 -2.054 -2.422 1.00 94.31 93 GLY A O 1
ATOM 749 N N . PHE A 1 94 ? -16.229 -0.187 -3.628 1.00 94.81 94 PHE A N 1
ATOM 750 C CA . PHE A 1 94 ? -14.770 -0.267 -3.585 1.00 94.81 94 PHE A CA 1
ATOM 751 C C . PHE A 1 94 ? -14.235 -0.242 -2.148 1.00 94.81 94 PHE A C 1
ATOM 753 O O . PHE A 1 94 ? -13.465 -1.119 -1.773 1.00 94.81 94 PHE A O 1
ATOM 760 N N . PHE A 1 95 ? -14.661 0.723 -1.324 1.00 95.25 95 PHE A N 1
ATOM 761 C CA . PHE A 1 95 ? -14.184 0.839 0.055 1.00 95.25 95 PHE A CA 1
ATOM 762 C C . PHE A 1 95 ? -14.655 -0.311 0.949 1.00 95.25 95 PHE A C 1
ATOM 764 O O . PHE A 1 95 ? -13.896 -0.740 1.816 1.00 95.25 95 PHE A O 1
ATOM 771 N N . SER A 1 96 ? -15.853 -0.858 0.716 1.00 94.94 96 SER A N 1
ATOM 772 C CA . SER A 1 96 ? -16.305 -2.038 1.459 1.00 94.94 96 SER A CA 1
ATOM 773 C C . SER A 1 96 ? -15.420 -3.253 1.179 1.00 94.94 96 SER A C 1
ATOM 775 O O . SER A 1 96 ? -14.917 -3.861 2.123 1.00 94.94 96 SER A O 1
ATOM 777 N N . ASP A 1 97 ? -15.180 -3.567 -0.097 1.00 95.31 97 ASP A N 1
ATOM 778 C CA . ASP A 1 97 ? -14.320 -4.688 -0.493 1.00 95.31 97 ASP A CA 1
ATOM 779 C C . ASP A 1 97 ? -12.860 -4.464 -0.066 1.00 95.31 97 ASP A C 1
ATOM 781 O O . ASP A 1 97 ? -12.173 -5.400 0.344 1.00 95.31 97 ASP A O 1
ATOM 785 N N . LEU A 1 98 ? -12.387 -3.215 -0.122 1.00 94.88 98 LEU A N 1
ATOM 786 C CA . LEU A 1 98 ? -11.071 -2.816 0.368 1.00 94.88 98 LEU A CA 1
ATOM 787 C C . LEU A 1 98 ? -10.911 -3.121 1.862 1.00 94.88 98 LEU A C 1
ATOM 789 O O . LEU A 1 98 ? -9.893 -3.679 2.266 1.00 94.88 98 LEU A O 1
ATOM 793 N N . ALA A 1 99 ? -11.905 -2.768 2.678 1.00 95.25 99 ALA A N 1
ATOM 794 C CA . ALA A 1 99 ? -11.878 -3.036 4.111 1.00 95.25 99 ALA A CA 1
ATOM 795 C C . ALA A 1 99 ? -11.764 -4.538 4.402 1.00 95.25 99 ALA A C 1
ATOM 797 O O . ALA A 1 99 ? -10.962 -4.947 5.240 1.00 95.25 99 ALA A O 1
ATOM 798 N N . ASP A 1 100 ? -12.517 -5.357 3.663 1.00 95.50 100 ASP A N 1
ATOM 799 C CA . ASP A 1 100 ? -12.474 -6.814 3.793 1.00 95.50 100 ASP A CA 1
ATOM 800 C C . ASP A 1 100 ? -11.122 -7.391 3.348 1.00 95.50 100 ASP A C 1
ATOM 802 O O . ASP A 1 100 ? -10.593 -8.296 3.996 1.00 95.50 100 ASP A O 1
ATOM 806 N N . ALA A 1 101 ? -10.526 -6.850 2.281 1.00 95.44 101 ALA A N 1
ATOM 807 C CA . ALA A 1 101 ? -9.200 -7.251 1.816 1.00 95.44 101 ALA A CA 1
ATOM 808 C C . ALA A 1 101 ? -8.091 -6.897 2.823 1.00 95.44 101 ALA A C 1
ATOM 810 O O . ALA A 1 101 ? -7.203 -7.716 3.061 1.00 95.44 101 ALA A O 1
ATOM 811 N N . LEU A 1 102 ? -8.152 -5.708 3.435 1.00 96.00 102 LEU A N 1
ATOM 812 C CA . LEU A 1 102 ? -7.207 -5.285 4.472 1.00 96.00 102 LEU A CA 1
ATOM 813 C C . LEU A 1 102 ? -7.310 -6.172 5.719 1.00 96.00 102 LEU A C 1
ATOM 815 O O . LEU A 1 102 ? -6.290 -6.622 6.238 1.00 96.00 102 LEU A O 1
ATOM 819 N N . GLU A 1 103 ? -8.529 -6.479 6.170 1.00 95.06 103 GLU A N 1
ATOM 820 C CA . GLU A 1 103 ? -8.742 -7.326 7.349 1.00 95.06 103 GLU A CA 1
ATOM 821 C C . GLU A 1 103 ? -8.212 -8.760 7.126 1.00 95.06 103 GLU A C 1
ATOM 823 O O . GLU A 1 103 ? -7.658 -9.379 8.038 1.00 95.06 103 GLU A O 1
ATOM 828 N N . GLN A 1 104 ? -8.290 -9.269 5.891 1.00 96.00 104 GLN A N 1
ATOM 829 C CA . GLN A 1 104 ? -7.800 -10.600 5.506 1.00 96.00 104 GLN A CA 1
ATOM 830 C C . GLN A 1 104 ? -6.282 -10.690 5.265 1.00 96.00 104 GLN A C 1
ATOM 832 O O . GLN A 1 104 ? -5.776 -11.803 5.095 1.00 96.00 104 GLN A O 1
ATOM 837 N N . ALA A 1 105 ? -5.550 -9.572 5.226 1.00 94.88 105 ALA A N 1
ATOM 838 C CA . ALA A 1 105 ? -4.113 -9.572 4.945 1.00 94.88 105 ALA A CA 1
ATOM 839 C C . ALA A 1 105 ? -3.320 -10.365 6.003 1.00 94.88 105 ALA A C 1
ATOM 841 O O . ALA A 1 105 ? -3.641 -10.316 7.192 1.00 94.88 105 ALA A O 1
ATOM 842 N N . LYS A 1 106 ? -2.285 -11.100 5.583 1.00 95.56 106 LYS A N 1
ATOM 843 C CA . LYS A 1 106 ? -1.496 -11.972 6.477 1.00 95.56 106 LYS A CA 1
ATOM 844 C C . LYS A 1 106 ? -0.034 -11.569 6.612 1.00 95.56 106 LYS A C 1
ATOM 846 O O . LYS A 1 106 ? 0.535 -11.766 7.677 1.00 95.56 106 LYS A O 1
ATOM 851 N N . GLU A 1 107 ? 0.546 -11.002 5.561 1.00 95.25 107 GLU A N 1
ATOM 852 C CA . GLU A 1 107 ? 1.981 -10.717 5.510 1.00 95.25 107 GLU A CA 1
ATOM 853 C C . GLU A 1 107 ? 2.249 -9.233 5.297 1.00 95.25 107 GLU A C 1
ATOM 855 O O . GLU A 1 107 ? 2.885 -8.596 6.134 1.00 95.25 107 GLU A O 1
ATOM 860 N N . GLU A 1 108 ? 1.718 -8.664 4.213 1.00 94.62 108 GLU A N 1
ATOM 861 C CA . GLU A 1 108 ? 2.060 -7.308 3.793 1.00 94.62 108 GLU A CA 1
ATOM 862 C C . GLU A 1 108 ? 0.838 -6.527 3.296 1.00 94.62 108 GLU A C 1
ATOM 864 O O . GLU A 1 108 ? -0.083 -7.069 2.685 1.00 94.62 108 GLU A O 1
ATOM 869 N N . ILE A 1 109 ? 0.839 -5.218 3.538 1.00 96.12 109 ILE A N 1
ATOM 870 C CA . ILE A 1 109 ? -0.111 -4.262 2.968 1.00 96.12 109 ILE A CA 1
ATOM 871 C C . ILE A 1 109 ? 0.701 -3.132 2.345 1.00 96.12 109 ILE A C 1
ATOM 873 O O . ILE A 1 109 ? 1.407 -2.410 3.049 1.00 96.12 109 ILE A O 1
ATOM 877 N N . PHE A 1 110 ? 0.567 -2.943 1.031 1.00 94.44 110 PHE A N 1
ATOM 878 C CA . PHE A 1 110 ? 1.158 -1.804 0.332 1.00 94.44 110 PHE A CA 1
ATOM 879 C C . PHE A 1 110 ? 0.083 -0.770 -0.005 1.00 94.44 110 PHE A C 1
ATOM 881 O O . PHE A 1 110 ? -0.975 -1.089 -0.543 1.00 94.44 110 PHE A O 1
ATOM 888 N N . ILE A 1 111 ? 0.352 0.493 0.310 1.00 93.88 111 ILE A N 1
ATOM 889 C CA . ILE A 1 111 ? -0.553 1.616 0.046 1.00 93.88 111 ILE A CA 1
ATOM 890 C C . ILE A 1 111 ? 0.235 2.679 -0.696 1.00 93.88 111 ILE A C 1
ATOM 892 O O . ILE A 1 111 ? 1.295 3.092 -0.231 1.00 93.88 111 ILE A O 1
ATOM 896 N N . THR A 1 112 ? -0.277 3.159 -1.828 1.00 89.38 112 THR A N 1
ATOM 897 C CA . THR A 1 112 ? 0.237 4.394 -2.421 1.00 89.38 112 THR A CA 1
ATOM 898 C C . THR A 1 112 ? -0.913 5.339 -2.698 1.00 89.38 112 THR A C 1
ATOM 900 O O . THR A 1 112 ? -1.946 4.933 -3.232 1.00 89.38 112 THR A O 1
ATOM 903 N N . ASP A 1 113 ? -0.749 6.589 -2.286 1.00 89.25 113 ASP A N 1
ATOM 904 C CA . ASP A 1 113 ? -1.814 7.573 -2.384 1.00 89.25 113 ASP A CA 1
ATOM 905 C C . ASP A 1 113 ? -1.258 8.970 -2.650 1.00 89.25 113 ASP A C 1
ATOM 907 O O . ASP A 1 113 ? -0.171 9.342 -2.189 1.00 89.25 113 ASP A O 1
ATOM 911 N N . TRP A 1 114 ? -2.031 9.752 -3.393 1.00 86.62 114 TRP A N 1
ATOM 912 C CA . TRP A 1 114 ? -1.804 11.180 -3.526 1.00 86.62 114 TRP A CA 1
ATOM 913 C C . TRP A 1 114 ? -2.249 11.925 -2.275 1.00 86.62 114 TRP A C 1
ATOM 915 O O . TRP A 1 114 ? -1.519 12.789 -1.796 1.00 86.62 114 TRP A O 1
ATOM 925 N N . TRP A 1 115 ? -3.405 11.554 -1.719 1.00 88.88 115 TRP A N 1
ATOM 926 C CA . TRP A 1 115 ? -3.940 12.131 -0.493 1.00 88.88 115 TRP A CA 1
ATOM 927 C C . TRP A 1 115 ? -4.651 11.057 0.327 1.00 88.88 115 TRP A C 1
ATOM 929 O O . TRP A 1 115 ? -5.748 10.619 -0.002 1.00 88.88 115 TRP A O 1
ATOM 939 N N . LEU A 1 116 ? -4.014 10.665 1.429 1.00 92.00 116 LEU A N 1
ATOM 940 C CA . LEU A 1 116 ? -4.539 9.673 2.358 1.00 92.00 116 LEU A CA 1
ATOM 941 C C . LEU A 1 116 ? -5.005 10.353 3.643 1.00 92.00 116 LEU A C 1
ATOM 943 O O . LEU A 1 116 ? -4.205 11.014 4.309 1.00 92.00 116 LEU A O 1
ATOM 947 N N . SER A 1 117 ? -6.259 10.130 4.027 1.00 94.38 117 SER A N 1
ATOM 948 C CA . SER A 1 117 ? -6.778 10.476 5.354 1.00 94.38 117 SER A CA 1
ATOM 949 C C . SER A 1 117 ? -6.828 9.209 6.215 1.00 94.38 117 SER A C 1
ATOM 951 O O . SER A 1 117 ? -7.658 8.344 5.928 1.00 94.38 117 SER A O 1
ATOM 953 N N . PRO A 1 118 ? -5.963 9.052 7.235 1.00 95.44 118 PRO A N 1
ATOM 954 C CA . PRO A 1 118 ? -5.959 7.864 8.096 1.00 95.44 118 PRO A CA 1
ATOM 955 C C . PRO A 1 118 ? -7.314 7.587 8.765 1.00 95.44 118 PRO A C 1
ATOM 957 O O . PRO A 1 118 ? -7.697 6.436 8.941 1.00 95.44 118 PRO A O 1
ATOM 960 N N . GLU A 1 119 ? -8.078 8.634 9.068 1.00 96.44 119 GLU A N 1
ATOM 961 C CA . GLU A 1 119 ? -9.332 8.564 9.820 1.00 96.44 119 GLU A CA 1
ATOM 962 C C . GLU A 1 119 ? -10.557 8.276 8.930 1.00 96.44 119 GLU A C 1
ATOM 964 O O . GLU A 1 119 ? -11.702 8.378 9.379 1.00 96.44 119 GLU A O 1
ATOM 969 N N . VAL A 1 120 ? -10.354 7.936 7.651 1.00 95.19 120 VAL A N 1
ATOM 970 C CA . VAL A 1 120 ? -11.456 7.636 6.731 1.00 95.19 120 VAL A CA 1
ATOM 971 C C . VAL A 1 120 ? -12.146 6.317 7.095 1.00 95.19 120 VAL A C 1
ATOM 973 O O . VAL A 1 120 ? -11.505 5.294 7.337 1.00 95.19 120 VAL A O 1
ATOM 976 N N . PHE A 1 121 ? -13.480 6.326 7.085 1.00 96.69 121 PHE A N 1
ATOM 977 C CA . PHE A 1 121 ? -14.299 5.125 7.248 1.00 96.69 121 PHE A CA 1
ATOM 978 C C . PHE A 1 121 ? -14.523 4.423 5.913 1.00 96.69 121 PHE A C 1
ATOM 980 O O . PHE A 1 121 ? -15.086 5.016 4.981 1.00 96.69 121 PHE A O 1
ATOM 987 N N . LEU A 1 122 ? -14.133 3.149 5.852 1.00 95.75 122 LEU A N 1
ATOM 988 C CA . LEU A 1 122 ? -14.254 2.322 4.654 1.00 95.75 122 LEU A CA 1
ATOM 989 C C . LEU A 1 122 ? -15.646 1.684 4.503 1.00 95.75 122 LEU A C 1
ATOM 991 O O . LEU A 1 122 ? -16.100 1.455 3.384 1.00 95.75 122 LEU A O 1
ATOM 995 N N . LYS A 1 123 ? -16.366 1.460 5.611 1.00 95.88 123 LYS A N 1
ATOM 996 C CA . LYS A 1 123 ? -17.777 1.033 5.613 1.00 95.88 123 LYS A CA 1
ATOM 997 C C . LYS A 1 123 ? -18.652 2.071 6.308 1.00 95.88 123 LYS A C 1
ATOM 999 O O . LYS A 1 123 ? -18.218 2.725 7.254 1.00 95.88 123 LYS A O 1
ATOM 1004 N N . ARG A 1 124 ? -19.875 2.255 5.799 1.00 93.94 124 ARG A N 1
ATOM 1005 C CA . ARG A 1 124 ? -20.843 3.251 6.288 1.00 93.94 124 ARG A CA 1
ATOM 1006 C C . ARG A 1 124 ? -22.242 2.621 6.408 1.00 93.94 124 ARG A C 1
ATOM 1008 O O . ARG A 1 124 ? -22.564 1.789 5.561 1.00 93.94 124 ARG A O 1
ATOM 1015 N N . PRO A 1 125 ? -23.080 3.033 7.381 1.00 92.81 125 PRO A N 1
ATOM 1016 C CA . PRO A 1 125 ? -22.829 4.069 8.390 1.00 92.81 125 PRO A CA 1
ATOM 1017 C C . PRO A 1 125 ? -21.742 3.661 9.395 1.00 92.81 125 PRO A C 1
ATOM 1019 O O . PRO A 1 125 ? -21.570 2.483 9.685 1.00 92.81 125 PRO A O 1
ATOM 1022 N N . ALA A 1 126 ? -20.984 4.641 9.890 1.00 89.00 126 ALA A N 1
ATOM 1023 C CA . ALA A 1 126 ? -19.956 4.412 10.899 1.00 89.00 126 ALA A CA 1
ATOM 1024 C C . ALA A 1 126 ? -20.626 4.290 12.274 1.00 89.00 126 ALA A C 1
ATOM 1026 O O . ALA A 1 126 ? -20.962 5.296 12.895 1.00 89.00 126 ALA A O 1
ATOM 1027 N N . THR A 1 127 ? -20.896 3.060 12.707 1.00 87.38 127 THR A N 1
ATOM 1028 C CA . THR A 1 127 ? -21.455 2.774 14.039 1.00 87.38 127 THR A CA 1
ATOM 1029 C C . THR A 1 127 ? -20.379 2.743 15.121 1.00 87.38 127 THR A C 1
ATOM 1031 O O . THR A 1 127 ? -20.648 3.082 16.268 1.00 87.38 127 THR A O 1
ATOM 1034 N N . ASP A 1 128 ? -19.163 2.354 14.749 1.00 92.19 128 ASP A N 1
ATOM 1035 C CA . ASP A 1 128 ? -17.974 2.293 15.590 1.00 92.19 128 ASP A CA 1
ATOM 1036 C C . ASP A 1 128 ? -16.722 2.627 14.758 1.00 92.19 128 ASP A C 1
ATOM 1038 O O . ASP A 1 128 ? -16.816 2.922 13.565 1.00 92.19 128 ASP A O 1
ATOM 1042 N N . ASN A 1 129 ? -15.541 2.560 15.379 1.00 94.94 129 ASN A N 1
ATOM 1043 C CA . ASN A 1 129 ? -14.257 2.799 14.714 1.00 94.94 129 ASN A CA 1
ATOM 1044 C C . ASN A 1 129 ? -13.674 1.553 14.026 1.00 94.94 129 ASN A C 1
ATOM 1046 O O . ASN A 1 129 ? -12.569 1.618 13.492 1.00 94.94 129 ASN A O 1
ATOM 1050 N N . PHE A 1 130 ? -14.379 0.416 14.013 1.00 95.69 130 PHE A N 1
ATOM 1051 C CA . PHE A 1 130 ? -13.812 -0.854 13.551 1.00 95.69 130 PHE A CA 1
ATOM 1052 C C . PHE A 1 130 ? -13.375 -0.787 12.081 1.00 95.69 130 PHE A C 1
ATOM 1054 O O . PHE A 1 130 ? -12.314 -1.304 11.724 1.00 95.69 130 PHE A O 1
ATOM 1061 N N . TRP A 1 131 ? -14.165 -0.100 11.251 1.00 96.62 131 TRP A N 1
ATOM 1062 C CA . TRP A 1 131 ? -13.933 0.061 9.811 1.00 96.62 131 TRP A CA 1
ATOM 1063 C C . TRP A 1 131 ? -13.189 1.348 9.427 1.00 96.62 131 TRP A C 1
ATOM 1065 O O . TRP A 1 131 ? -13.194 1.733 8.251 1.00 96.62 131 TRP A O 1
ATOM 1075 N N . ARG A 1 132 ? -12.574 2.035 10.394 1.00 97.31 132 ARG A N 1
ATOM 1076 C CA . ARG A 1 132 ? -11.694 3.176 10.126 1.00 97.31 132 ARG A CA 1
ATOM 1077 C C . ARG A 1 132 ? -10.330 2.668 9.657 1.00 97.31 132 ARG A C 1
ATOM 1079 O O . ARG A 1 132 ? -9.828 1.674 10.180 1.00 97.31 132 ARG A O 1
ATOM 1086 N N . LEU A 1 133 ? -9.767 3.299 8.627 1.00 96.88 133 LEU A N 1
ATOM 1087 C CA . LEU A 1 133 ? -8.562 2.805 7.955 1.00 96.88 133 LEU A CA 1
ATOM 1088 C C . LEU A 1 133 ? -7.384 2.641 8.927 1.00 96.88 133 LEU A C 1
ATOM 1090 O O . LEU A 1 133 ? -6.760 1.583 8.955 1.00 96.88 133 LEU A O 1
ATOM 1094 N N . ASP A 1 134 ? -7.093 3.666 9.718 1.00 97.19 134 ASP A N 1
ATOM 1095 C CA . ASP A 1 134 ? -6.047 3.654 10.739 1.00 97.19 134 ASP A CA 1
ATOM 1096 C C . ASP A 1 134 ? -6.194 2.489 11.741 1.00 97.19 134 ASP A C 1
ATOM 1098 O O . ASP A 1 134 ? -5.233 1.756 11.975 1.00 97.19 134 ASP A O 1
ATOM 1102 N N . GLU A 1 135 ? -7.400 2.241 12.253 1.00 97.81 135 GLU A N 1
ATOM 1103 C CA . GLU A 1 135 ? -7.688 1.150 13.187 1.00 97.81 135 GLU A CA 1
ATOM 1104 C C . GLU A 1 135 ? -7.494 -0.227 12.547 1.00 97.81 135 GLU A C 1
ATOM 1106 O O . GLU A 1 135 ? -6.937 -1.123 13.184 1.00 97.81 135 GLU A O 1
ATOM 1111 N N . ILE A 1 136 ? -7.905 -0.410 11.286 1.00 97.25 136 ILE A N 1
ATOM 1112 C CA . ILE A 1 136 ? -7.644 -1.659 10.554 1.00 97.25 136 ILE A CA 1
ATOM 1113 C C . ILE A 1 136 ? -6.130 -1.872 10.444 1.00 97.25 136 ILE A C 1
ATO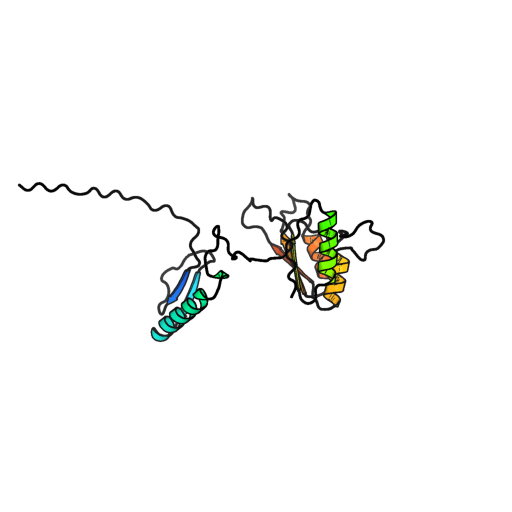M 1115 O O . ILE A 1 136 ? -5.622 -2.920 10.841 1.00 97.25 136 ILE A O 1
ATOM 1119 N N . LEU A 1 137 ? -5.388 -0.871 9.959 1.00 97.81 137 LEU A N 1
ATOM 1120 C CA . LEU A 1 137 ? -3.937 -0.979 9.776 1.00 97.81 137 LEU A CA 1
ATOM 1121 C C . LEU A 1 137 ? -3.209 -1.253 11.091 1.00 97.81 137 LEU A C 1
ATOM 1123 O O . LEU A 1 137 ? -2.290 -2.070 11.111 1.00 97.81 137 LEU A O 1
ATOM 1127 N N . LYS A 1 138 ? -3.639 -0.622 12.186 1.00 98.25 138 LYS A N 1
ATOM 1128 C CA . LYS A 1 138 ? -3.112 -0.882 13.525 1.00 98.25 138 LYS A CA 1
ATOM 1129 C C . LYS A 1 138 ? -3.328 -2.338 13.939 1.00 98.25 138 LYS A C 1
ATOM 1131 O O . LYS A 1 138 ? -2.351 -3.004 14.272 1.00 98.25 138 LYS A O 1
ATOM 1136 N N . ARG A 1 139 ? -4.557 -2.861 13.841 1.00 97.88 139 ARG A N 1
ATOM 1137 C CA . ARG A 1 139 ? -4.857 -4.267 14.180 1.00 97.88 139 ARG A CA 1
ATOM 1138 C C . ARG A 1 139 ? -4.035 -5.244 13.348 1.00 97.88 139 ARG A C 1
ATOM 1140 O O . ARG A 1 139 ? -3.515 -6.225 13.873 1.00 97.88 139 ARG A O 1
ATOM 1147 N N . LYS A 1 140 ? -3.891 -4.987 12.045 1.00 98.00 140 LYS A N 1
ATOM 1148 C CA . LYS A 1 140 ? -3.072 -5.834 11.167 1.00 98.00 140 LYS A CA 1
ATOM 1149 C C . LYS A 1 140 ? -1.594 -5.760 11.539 1.00 98.00 140 LYS A C 1
ATOM 1151 O O . LYS A 1 140 ? -0.936 -6.795 11.608 1.00 98.00 140 LYS A O 1
ATOM 1156 N N . ALA A 1 141 ? -1.091 -4.571 11.849 1.00 98.12 141 ALA A N 1
ATOM 1157 C CA . ALA A 1 141 ? 0.286 -4.380 12.280 1.00 98.12 141 ALA A CA 1
ATOM 1158 C C . ALA A 1 141 ? 0.596 -5.104 13.604 1.00 98.12 141 ALA A C 1
ATOM 1160 O O . ALA A 1 141 ? 1.659 -5.722 13.710 1.00 98.12 141 ALA A O 1
ATOM 1161 N N . GLU A 1 142 ? -0.338 -5.091 14.562 1.00 98.38 142 GLU A N 1
ATOM 1162 C CA . GLU A 1 142 ? -0.272 -5.847 15.827 1.00 98.38 142 GLU A CA 1
ATOM 1163 C C . GLU A 1 142 ? -0.274 -7.369 15.601 1.00 98.38 142 GLU A C 1
ATOM 1165 O O . GLU A 1 142 ? 0.379 -8.107 16.334 1.00 98.38 142 GLU A O 1
ATOM 1170 N N . GLN A 1 143 ? -0.941 -7.847 14.544 1.00 97.94 143 GLN A N 1
ATOM 1171 C CA . GLN A 1 143 ? -0.919 -9.252 14.111 1.00 97.94 143 GLN A CA 1
ATOM 1172 C C . GLN A 1 143 ? 0.366 -9.643 13.354 1.00 97.94 143 GLN A C 1
ATOM 1174 O O . GLN A 1 143 ? 0.487 -10.780 12.903 1.00 97.94 143 GLN A O 1
ATOM 1179 N N . GLY A 1 144 ? 1.327 -8.726 13.204 1.00 97.69 144 GLY A N 1
ATOM 1180 C CA . GLY A 1 144 ? 2.612 -8.975 12.544 1.00 97.69 144 GLY A CA 1
ATOM 1181 C C . GLY A 1 144 ? 2.673 -8.579 11.066 1.00 97.69 144 GLY A C 1
ATOM 1182 O O . GLY A 1 144 ? 3.749 -8.668 10.473 1.00 97.69 144 GLY A O 1
ATOM 1183 N N . VAL A 1 145 ? 1.571 -8.090 10.484 1.00 97.69 145 VAL A N 1
ATOM 1184 C CA . VAL A 1 145 ? 1.529 -7.640 9.084 1.00 97.69 145 VAL A CA 1
ATOM 1185 C C . VAL A 1 145 ? 2.400 -6.396 8.902 1.00 97.69 145 VAL A C 1
ATOM 1187 O O . VAL A 1 145 ? 2.297 -5.432 9.665 1.00 97.69 145 VAL A O 1
ATOM 1190 N N . GLN A 1 146 ? 3.242 -6.389 7.871 1.00 97.38 146 GLN A N 1
ATOM 1191 C CA . GLN A 1 146 ? 4.048 -5.229 7.494 1.00 97.38 146 GLN A CA 1
ATOM 1192 C C . GLN A 1 146 ? 3.221 -4.272 6.638 1.00 97.38 146 GLN A C 1
ATOM 1194 O O . GLN A 1 146 ? 2.721 -4.637 5.576 1.00 97.38 146 GLN A O 1
ATOM 1199 N N . VAL A 1 147 ? 3.078 -3.027 7.084 1.00 97.12 147 VAL A N 1
ATOM 1200 C CA . VAL A 1 147 ? 2.315 -2.006 6.360 1.00 97.12 147 VAL A CA 1
ATOM 1201 C C . VAL A 1 147 ? 3.283 -0.982 5.785 1.00 97.12 147 VAL A C 1
ATOM 1203 O O . VAL A 1 147 ? 3.938 -0.244 6.520 1.00 97.12 147 VAL A O 1
ATOM 1206 N N . CYS A 1 148 ? 3.345 -0.907 4.462 1.00 96.31 148 CYS A N 1
ATOM 1207 C CA . CYS A 1 148 ? 4.247 -0.037 3.718 1.00 96.31 148 CYS A CA 1
ATOM 1208 C C . CYS A 1 148 ? 3.443 0.992 2.917 1.00 96.31 148 CYS A C 1
ATOM 1210 O O . CYS A 1 148 ? 2.769 0.657 1.942 1.00 96.31 148 CYS A O 1
ATOM 1212 N N . VAL A 1 149 ? 3.532 2.262 3.311 1.00 94.69 149 VAL A N 1
ATOM 1213 C CA . VAL A 1 149 ? 2.781 3.368 2.704 1.00 94.69 149 VAL A CA 1
ATOM 1214 C C . VAL A 1 149 ? 3.723 4.326 1.976 1.00 94.69 149 VAL A C 1
ATOM 1216 O O . VAL A 1 149 ? 4.708 4.796 2.545 1.00 94.69 149 VAL A O 1
ATOM 1219 N N . MET A 1 150 ? 3.399 4.670 0.732 1.00 91.94 150 MET A N 1
ATOM 1220 C CA . MET A 1 150 ? 4.082 5.698 -0.050 1.00 91.94 150 MET A CA 1
ATOM 1221 C C . MET A 1 150 ? 3.118 6.845 -0.370 1.00 91.94 150 MET A C 1
ATOM 1223 O O . MET A 1 150 ? 2.164 6.672 -1.123 1.00 91.94 150 MET A O 1
ATOM 1227 N N . LEU A 1 151 ? 3.379 8.022 0.196 1.00 90.31 151 LEU A N 1
ATOM 1228 C CA . LEU A 1 151 ? 2.566 9.221 -0.002 1.00 90.31 151 LEU A CA 1
ATOM 1229 C C . LEU A 1 151 ? 3.266 10.222 -0.919 1.00 90.31 151 LEU A C 1
ATOM 1231 O O . LEU A 1 151 ? 4.494 10.385 -0.874 1.00 90.31 151 LEU A O 1
ATOM 1235 N N . TYR A 1 152 ? 2.474 10.946 -1.705 1.00 86.94 152 TYR A N 1
ATOM 1236 C CA . TYR A 1 152 ? 2.963 12.139 -2.383 1.00 86.94 152 TYR A CA 1
ATOM 1237 C C . TYR A 1 152 ? 3.434 13.183 -1.367 1.00 86.94 152 TYR A C 1
ATOM 1239 O O . TYR A 1 152 ? 2.731 13.497 -0.408 1.00 86.94 152 TYR A O 1
ATOM 1247 N N . LYS A 1 153 ? 4.626 13.740 -1.598 1.00 86.62 153 LYS A N 1
ATOM 1248 C CA . LYS A 1 153 ? 5.114 14.906 -0.868 1.00 86.62 153 LYS A CA 1
ATOM 1249 C C . LYS A 1 153 ? 4.720 16.180 -1.611 1.00 86.62 153 LYS A C 1
ATOM 1251 O O . LYS A 1 153 ? 5.284 16.512 -2.651 1.00 86.62 153 LYS A O 1
ATOM 1256 N N . GLU A 1 154 ? 3.758 16.883 -1.048 1.00 81.38 154 GLU A N 1
ATOM 1257 C CA . GLU A 1 154 ? 3.253 18.163 -1.505 1.00 81.38 154 GLU A CA 1
ATOM 1258 C C . GLU A 1 154 ? 4.221 19.329 -1.295 1.00 81.38 154 GLU A C 1
ATOM 1260 O O . GLU A 1 154 ? 5.150 19.285 -0.483 1.00 81.38 154 GLU A O 1
ATOM 1265 N N . VAL A 1 155 ? 3.936 20.417 -2.012 1.00 81.81 155 VAL A N 1
ATOM 1266 C CA . VAL A 1 155 ? 4.410 21.757 -1.668 1.00 81.81 155 VAL A CA 1
ATOM 1267 C C . VAL A 1 155 ? 3.403 22.348 -0.682 1.00 81.81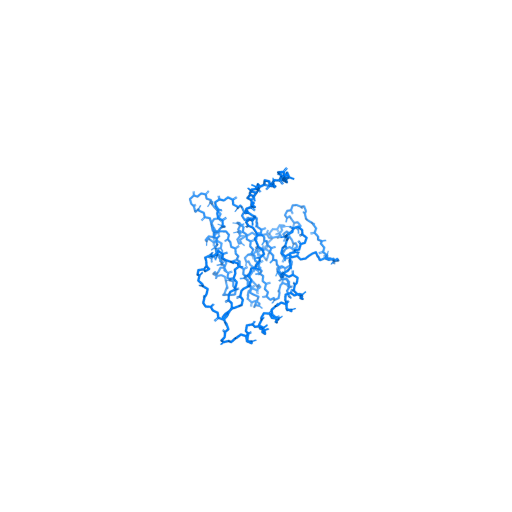 155 VAL A C 1
ATOM 1269 O O . VAL A 1 155 ? 2.297 22.708 -1.075 1.00 81.81 155 VAL A O 1
ATOM 1272 N N . GLU A 1 156 ? 3.783 22.430 0.593 1.00 75.06 156 GLU A N 1
ATOM 1273 C CA . GLU A 1 156 ? 2.879 22.746 1.717 1.00 75.06 156 GLU A CA 1
ATOM 1274 C C . GLU A 1 156 ? 2.106 24.064 1.539 1.00 75.06 156 GLU A C 1
ATOM 1276 O O . GLU A 1 156 ? 0.950 24.162 1.933 1.00 75.06 156 GLU A O 1
ATOM 1281 N N . MET A 1 157 ? 2.704 25.065 0.886 1.00 73.75 157 MET A N 1
ATOM 1282 C CA . MET A 1 157 ? 2.045 26.351 0.619 1.00 73.75 157 MET A CA 1
ATOM 1283 C C . MET A 1 157 ? 0.995 26.300 -0.502 1.00 73.75 157 MET A C 1
ATOM 1285 O O . MET A 1 157 ? 0.188 27.217 -0.617 1.00 73.75 157 MET A O 1
ATOM 1289 N N . ALA A 1 158 ? 1.026 25.271 -1.353 1.00 70.75 158 ALA A N 1
ATOM 1290 C CA . ALA A 1 158 ? 0.177 25.169 -2.539 1.00 70.75 158 ALA A CA 1
ATOM 1291 C C . ALA A 1 158 ? -0.965 24.153 -2.382 1.00 70.75 158 ALA A C 1
ATOM 1293 O O . ALA A 1 158 ? -1.981 24.278 -3.062 1.00 70.75 158 ALA A O 1
ATOM 1294 N N . LEU A 1 159 ? -0.809 23.140 -1.521 1.00 77.56 159 LEU A N 1
ATOM 1295 C CA . LEU A 1 159 ? -1.766 22.042 -1.369 1.00 77.56 159 LEU A CA 1
ATOM 1296 C C . LEU A 1 159 ? -1.982 21.690 0.107 1.00 77.56 159 LEU A C 1
ATOM 1298 O O . LEU A 1 159 ? -1.034 21.412 0.833 1.00 77.56 159 LEU A O 1
ATOM 1302 N N . GLY A 1 160 ? -3.248 21.615 0.523 1.00 80.44 160 GLY A N 1
ATOM 1303 C CA . GLY A 1 160 ? -3.661 21.302 1.898 1.00 80.44 160 GLY A CA 1
ATOM 1304 C C . GLY A 1 160 ? -3.807 19.811 2.220 1.00 80.44 160 GLY A C 1
ATOM 1305 O O . GLY A 1 160 ? -4.532 19.471 3.149 1.00 80.44 160 GLY A O 1
ATOM 1306 N N . ILE A 1 161 ? -3.169 18.912 1.459 1.00 82.00 161 ILE A N 1
ATOM 1307 C CA . ILE A 1 161 ? -3.320 17.456 1.650 1.00 82.00 161 ILE A CA 1
ATOM 1308 C C . ILE A 1 161 ? -2.687 16.946 2.956 1.00 82.00 161 ILE A C 1
ATOM 1310 O O . ILE A 1 161 ? -3.080 15.899 3.463 1.00 82.00 161 ILE A O 1
ATOM 1314 N N . ASN A 1 162 ? -1.721 17.693 3.501 1.00 87.38 162 ASN A N 1
ATOM 1315 C CA . ASN A 1 162 ? -1.063 17.438 4.781 1.00 87.38 162 ASN A CA 1
ATOM 1316 C C . ASN A 1 162 ? -0.527 16.001 4.927 1.00 87.38 162 ASN A C 1
ATOM 1318 O O . ASN A 1 162 ? -0.811 15.297 5.898 1.00 87.38 162 ASN A O 1
ATOM 1322 N N . SER A 1 163 ? 0.281 15.551 3.964 1.00 90.06 163 SER A N 1
ATOM 1323 C CA . SER A 1 163 ? 0.817 14.183 3.980 1.00 90.06 163 SER A CA 1
ATOM 1324 C C . SER A 1 163 ? 1.785 13.941 5.150 1.00 90.06 163 SER A C 1
ATOM 1326 O O . SER A 1 163 ? 2.025 12.793 5.532 1.00 90.06 163 SER A O 1
ATOM 1328 N N . GLU A 1 164 ? 2.321 15.006 5.765 1.00 92.31 164 GLU A N 1
ATOM 1329 C CA . GLU A 1 164 ? 3.093 14.913 7.011 1.00 92.31 164 GLU A CA 1
ATOM 1330 C C . GLU A 1 164 ? 2.229 14.484 8.199 1.00 92.31 164 GLU A C 1
ATOM 1332 O O . GLU A 1 164 ? 2.687 13.683 9.016 1.00 92.31 164 GLU A O 1
ATOM 1337 N N . HIS A 1 165 ? 0.989 14.972 8.293 1.00 94.06 165 HIS A N 1
ATOM 1338 C CA . HIS A 1 165 ? 0.050 14.518 9.313 1.00 94.06 165 HIS A CA 1
ATOM 1339 C C . HIS A 1 165 ? -0.218 13.024 9.149 1.00 94.06 165 HIS A C 1
ATOM 1341 O O . HIS A 1 165 ? 0.042 12.263 10.076 1.00 94.06 165 HIS A O 1
ATOM 1347 N N . SER A 1 166 ? -0.605 12.588 7.947 1.00 95.00 166 SER A N 1
ATOM 1348 C CA . SER A 1 166 ? -0.886 11.177 7.666 1.00 95.00 166 SER A CA 1
ATOM 1349 C C . SER A 1 166 ? 0.316 10.278 7.966 1.00 95.00 166 SER A C 1
ATOM 1351 O O . SER A 1 166 ? 0.162 9.224 8.583 1.00 95.00 166 SER A O 1
ATOM 1353 N N . LYS A 1 167 ? 1.535 10.711 7.607 1.00 95.75 167 LYS A N 1
ATOM 1354 C CA . LYS A 1 167 ? 2.779 10.017 7.968 1.00 95.75 167 LYS A CA 1
ATOM 1355 C C . LYS A 1 167 ? 2.924 9.869 9.483 1.00 95.75 167 LYS A C 1
ATOM 1357 O O . LYS A 1 167 ? 3.172 8.761 9.955 1.00 95.75 167 LYS A O 1
ATOM 1362 N N . LYS A 1 168 ? 2.808 10.968 10.234 1.00 96.81 168 LYS A N 1
ATOM 1363 C CA . LYS A 1 168 ? 2.970 10.966 11.695 1.00 96.81 168 LYS A CA 1
ATOM 1364 C C . LYS A 1 168 ? 1.912 10.104 12.369 1.00 96.81 168 LYS A C 1
ATOM 1366 O O . LYS A 1 168 ? 2.274 9.259 13.181 1.00 96.81 168 LYS A O 1
ATOM 1371 N N . THR A 1 169 ? 0.642 10.278 12.006 1.00 96.81 169 THR A N 1
ATOM 1372 C CA . THR A 1 169 ? -0.475 9.502 12.552 1.00 96.81 169 THR A CA 1
ATOM 1373 C C . THR A 1 169 ? -0.218 8.011 12.374 1.00 96.81 169 THR A C 1
ATOM 1375 O O . THR A 1 169 ? -0.175 7.285 13.361 1.00 96.81 169 THR A O 1
ATOM 1378 N N . LEU A 1 170 ? 0.066 7.562 11.147 1.00 97.19 170 LEU A N 1
ATOM 1379 C CA . LEU A 1 170 ? 0.251 6.141 10.855 1.00 97.19 170 LEU A CA 1
ATOM 1380 C C . LEU A 1 170 ? 1.511 5.543 11.501 1.00 97.19 170 LEU A C 1
ATOM 1382 O O . LEU A 1 170 ? 1.444 4.460 12.080 1.00 97.19 170 LEU A O 1
ATOM 1386 N N . MET A 1 171 ? 2.655 6.235 11.437 1.00 97.31 171 MET A N 1
ATOM 1387 C CA . MET A 1 171 ? 3.910 5.728 12.015 1.00 97.31 171 MET A CA 1
ATOM 1388 C C . MET A 1 171 ? 3.886 5.672 13.548 1.00 97.31 171 MET A C 1
ATOM 1390 O O . MET A 1 171 ? 4.602 4.861 14.131 1.00 97.31 171 MET A O 1
ATOM 1394 N N . ASN A 1 172 ? 3.069 6.504 14.200 1.00 97.69 172 ASN A N 1
ATOM 1395 C CA . ASN A 1 172 ? 2.919 6.494 15.654 1.00 97.69 172 ASN A CA 1
ATOM 1396 C C . ASN A 1 172 ? 2.038 5.342 16.162 1.00 97.69 172 ASN A C 1
ATOM 1398 O O . ASN A 1 172 ? 2.039 5.081 17.363 1.00 97.69 172 ASN A O 1
ATOM 1402 N N . MET A 1 173 ? 1.292 4.651 15.291 1.00 96.69 173 MET A N 1
ATOM 1403 C CA . MET A 1 173 ? 0.401 3.568 15.722 1.00 96.69 173 MET A CA 1
ATOM 1404 C C . MET A 1 173 ? 1.144 2.273 16.049 1.00 96.69 173 MET A C 1
ATOM 1406 O O . MET A 1 173 ? 0.813 1.626 17.039 1.00 96.69 173 MET A O 1
ATOM 1410 N N . HIS A 1 174 ? 2.109 1.862 15.216 1.00 98.38 174 HIS A N 1
ATOM 1411 C CA . HIS A 1 174 ? 2.817 0.590 15.396 1.00 98.38 174 HIS A CA 1
ATOM 1412 C C . HIS A 1 174 ? 4.152 0.550 14.620 1.00 98.38 174 HIS A C 1
ATOM 1414 O O . HIS A 1 174 ? 4.208 1.034 13.487 1.00 98.38 174 HIS A O 1
ATOM 1420 N N . PRO A 1 175 ? 5.228 -0.081 15.142 1.00 98.00 175 PRO A N 1
ATOM 1421 C CA . PRO A 1 175 ? 6.530 -0.160 14.463 1.00 98.00 175 PRO A CA 1
ATOM 1422 C C . PRO A 1 175 ? 6.517 -0.884 13.106 1.00 98.00 175 PRO A C 1
ATOM 1424 O O . PRO A 1 175 ? 7.377 -0.580 12.275 1.00 98.00 175 PRO A O 1
ATOM 1427 N N . ASN A 1 176 ? 5.558 -1.787 12.865 1.00 98.06 176 ASN A N 1
ATOM 1428 C CA . ASN A 1 176 ? 5.369 -2.466 11.568 1.00 98.06 176 ASN A CA 1
ATOM 1429 C C . ASN A 1 176 ? 4.732 -1.567 10.491 1.00 98.06 176 ASN A C 1
ATOM 1431 O O . ASN A 1 176 ? 4.571 -2.005 9.356 1.00 98.06 176 ASN A O 1
ATOM 1435 N N . ILE A 1 177 ? 4.369 -0.322 10.821 1.00 98.25 177 ILE A N 1
ATOM 1436 C CA . ILE A 1 177 ? 3.831 0.643 9.861 1.00 98.25 177 ILE A CA 1
ATOM 1437 C C . ILE A 1 177 ? 4.945 1.605 9.450 1.00 98.25 177 ILE A C 1
ATOM 1439 O O . ILE A 1 177 ? 5.455 2.393 10.251 1.00 98.25 177 ILE A O 1
ATOM 1443 N N . LYS A 1 178 ? 5.337 1.545 8.177 1.00 97.88 178 LYS A N 1
ATOM 1444 C CA . LYS A 1 178 ? 6.368 2.396 7.578 1.00 97.88 178 LYS A CA 1
ATOM 1445 C C . LYS A 1 178 ? 5.744 3.293 6.523 1.00 97.88 178 LYS A C 1
ATOM 1447 O O . LYS A 1 178 ? 5.075 2.816 5.612 1.00 97.88 178 LYS A O 1
ATOM 1452 N N . VAL A 1 179 ? 6.003 4.596 6.627 1.00 96.69 179 VAL A N 1
ATOM 1453 C CA . VAL A 1 179 ? 5.484 5.586 5.678 1.00 96.69 179 VAL A CA 1
ATOM 1454 C C . VAL A 1 179 ? 6.627 6.404 5.085 1.00 96.69 179 VAL A C 1
ATOM 1456 O O . VAL A 1 179 ? 7.393 7.059 5.798 1.00 96.69 179 VAL A O 1
ATOM 1459 N N . MET A 1 180 ? 6.724 6.392 3.759 1.00 93.88 180 MET A N 1
ATOM 1460 C CA . MET A 1 180 ? 7.641 7.216 2.979 1.00 93.88 180 MET A CA 1
ATOM 1461 C C . MET A 1 180 ? 6.869 8.310 2.243 1.00 93.88 180 MET A C 1
ATOM 1463 O O . MET A 1 180 ? 5.793 8.071 1.704 1.00 93.88 180 MET A O 1
ATOM 1467 N N . ARG A 1 181 ? 7.436 9.519 2.208 1.00 91.19 181 ARG A N 1
ATOM 1468 C CA . ARG A 1 181 ? 6.922 10.652 1.426 1.00 91.19 181 ARG A CA 1
ATOM 1469 C C . ARG A 1 181 ? 7.897 10.928 0.290 1.00 91.19 181 ARG A C 1
ATOM 1471 O O . ARG A 1 181 ? 9.091 11.077 0.557 1.00 91.19 181 ARG A O 1
ATOM 1478 N N . HIS A 1 182 ? 7.414 11.012 -0.945 1.00 86.00 182 HIS A N 1
ATOM 1479 C CA . HIS A 1 182 ? 8.269 11.233 -2.112 1.00 86.00 182 HIS A CA 1
ATOM 1480 C C . HIS A 1 182 ? 7.688 12.288 -3.060 1.00 86.00 182 HIS A C 1
ATOM 1482 O O . HIS A 1 182 ? 6.479 12.347 -3.283 1.00 86.00 182 HIS A O 1
ATOM 1488 N N . TYR A 1 183 ? 8.560 13.122 -3.628 1.00 77.19 183 TYR A N 1
ATOM 1489 C CA . TYR A 1 183 ? 8.179 14.073 -4.670 1.00 77.19 183 TYR A CA 1
ATOM 1490 C C . TYR A 1 183 ? 8.006 13.329 -5.998 1.00 77.19 183 TYR A C 1
ATOM 1492 O O . TYR A 1 183 ? 8.870 12.551 -6.386 1.00 77.19 183 TYR A O 1
ATOM 1500 N N . GLY A 1 184 ? 6.914 13.558 -6.725 1.00 61.44 184 GLY A N 1
ATOM 1501 C CA . GLY A 1 184 ? 6.796 13.044 -8.094 1.00 61.44 184 GLY A CA 1
ATOM 1502 C C . GLY A 1 184 ? 7.952 13.541 -8.986 1.00 61.44 184 GLY A C 1
ATOM 1503 O O . GLY A 1 184 ? 8.486 14.628 -8.741 1.00 61.44 184 GLY A O 1
ATOM 1504 N N . PRO A 1 185 ? 8.376 12.775 -10.008 1.00 52.00 185 PRO A N 1
ATOM 1505 C CA . PRO A 1 185 ? 9.371 13.248 -10.960 1.00 52.00 185 PRO A CA 1
ATOM 1506 C C . PRO A 1 185 ? 8.785 14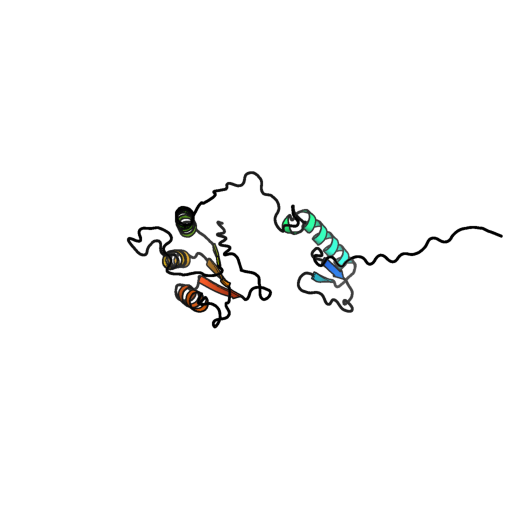.399 -11.795 1.00 52.00 185 PRO A C 1
ATOM 1508 O O . PRO A 1 185 ? 8.005 14.175 -12.714 1.00 52.00 185 PRO A O 1
ATOM 1511 N N . GLY A 1 186 ? 9.180 15.635 -11.485 1.00 45.25 186 GL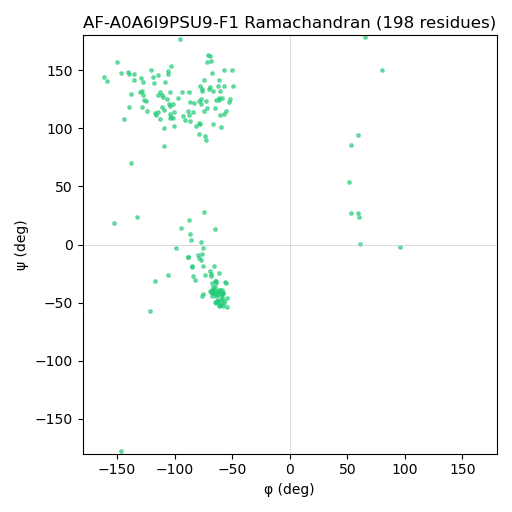Y A N 1
ATOM 1512 C CA . GLY A 1 186 ? 8.850 16.817 -12.286 1.00 45.25 186 GLY A CA 1
ATOM 1513 C C . GLY A 1 186 ? 7.440 17.378 -12.060 1.00 45.25 186 GLY A C 1
ATOM 1514 O O . GLY A 1 186 ? 6.489 16.681 -11.724 1.00 45.25 186 GLY A O 1
ATOM 1515 N N . SER A 1 187 ? 7.317 18.687 -12.236 1.00 39.97 187 SER A N 1
ATOM 1516 C CA . SER A 1 187 ? 6.267 19.589 -11.748 1.00 39.97 187 SER A CA 1
ATOM 1517 C C . SER A 1 187 ? 4.827 19.399 -12.264 1.00 39.97 187 SER A C 1
ATOM 1519 O O . SER A 1 187 ? 4.019 20.294 -12.050 1.00 39.97 187 SER A O 1
ATOM 1521 N N . THR A 1 188 ? 4.447 18.298 -12.919 1.00 41.94 188 THR A N 1
ATOM 152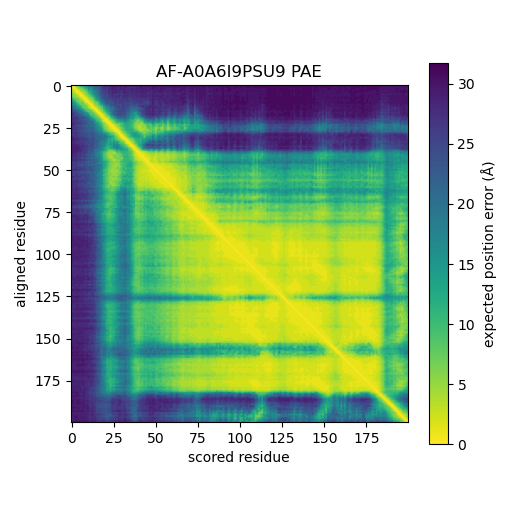2 C CA . THR A 1 188 ? 3.101 18.187 -13.541 1.00 41.94 188 THR A CA 1
ATOM 1523 C C . THR A 1 188 ? 2.525 16.773 -13.682 1.00 41.94 188 THR A C 1
ATOM 1525 O O . THR A 1 188 ? 1.571 16.581 -14.432 1.00 41.94 188 THR A O 1
ATOM 1528 N N . GLN A 1 189 ? 3.016 15.770 -12.950 1.00 45.34 189 GLN A N 1
ATOM 1529 C CA . GLN A 1 189 ? 2.329 14.471 -12.908 1.00 45.34 189 GLN A CA 1
ATOM 1530 C C . GLN A 1 189 ? 1.584 14.302 -11.588 1.00 45.34 189 GLN A C 1
ATOM 1532 O O . GLN A 1 189 ? 2.194 14.117 -10.535 1.00 45.34 189 GLN A O 1
ATOM 1537 N N . ASN A 1 190 ? 0.251 14.361 -11.662 1.00 40.56 190 ASN A N 1
ATOM 1538 C CA . ASN A 1 190 ? -0.617 13.858 -10.606 1.00 40.56 190 ASN A CA 1
ATOM 1539 C C . ASN A 1 190 ? -0.225 12.396 -10.376 1.00 40.56 190 ASN A C 1
ATOM 1541 O O . ASN A 1 190 ? -0.390 11.565 -11.272 1.00 40.56 190 ASN A O 1
ATOM 1545 N N . LEU A 1 191 ? 0.311 12.068 -9.199 1.00 44.19 191 LEU A N 1
ATOM 1546 C CA . LEU A 1 191 ? 0.297 10.677 -8.772 1.00 44.19 191 LEU A CA 1
ATOM 1547 C C . LEU A 1 191 ? -1.185 10.311 -8.692 1.00 44.19 191 LEU A C 1
ATOM 1549 O O . LEU A 1 191 ? -1.918 10.874 -7.891 1.00 44.19 191 LEU A O 1
ATOM 1553 N N . SER A 1 192 ? -1.663 9.446 -9.580 1.00 42.62 192 SER A N 1
ATOM 1554 C CA . SER A 1 192 ? -2.934 8.775 -9.331 1.00 42.62 192 SER A CA 1
ATOM 1555 C C . SER A 1 192 ? -2.743 7.936 -8.072 1.00 42.62 192 SER A C 1
ATOM 1557 O O . SER A 1 192 ? -1.707 7.283 -7.934 1.00 42.62 192 SER A O 1
ATOM 1559 N N . SER A 1 193 ? -3.706 7.947 -7.155 1.00 46.31 193 SER A N 1
ATOM 1560 C CA . SER A 1 193 ? -3.710 7.038 -6.011 1.00 46.31 193 SER A CA 1
ATOM 1561 C C . SER A 1 193 ? -3.659 5.599 -6.536 1.00 46.31 193 SER A C 1
ATOM 1563 O O . SER A 1 193 ? -4.589 5.145 -7.201 1.00 46.31 193 SER A O 1
ATOM 1565 N N . TYR A 1 194 ? -2.549 4.895 -6.306 1.00 49.41 194 TYR A N 1
ATOM 1566 C CA . TYR A 1 194 ? -2.376 3.490 -6.674 1.00 49.41 194 TYR A CA 1
ATOM 1567 C C . TYR A 1 194 ? -2.369 2.654 -5.394 1.00 49.41 194 TYR A C 1
ATOM 1569 O O . TYR A 1 194 ? -1.322 2.321 -4.837 1.00 49.41 194 TYR A O 1
ATOM 1577 N N . LEU A 1 195 ? -3.547 2.283 -4.906 1.00 48.22 195 LEU A N 1
ATOM 1578 C CA . LEU A 1 195 ? -3.641 1.334 -3.805 1.00 48.22 195 LEU A CA 1
ATOM 1579 C C . LEU A 1 195 ? -3.441 -0.087 -4.345 1.00 48.22 195 LEU A C 1
ATOM 1581 O O . LEU A 1 195 ? -4.329 -0.642 -4.989 1.00 48.22 195 LEU A O 1
ATOM 1585 N N . LYS A 1 196 ? -2.263 -0.672 -4.108 1.00 45.84 196 LYS A N 1
ATOM 1586 C CA . LYS A 1 196 ? -1.962 -2.061 -4.472 1.00 45.84 196 LYS A CA 1
ATOM 1587 C C . LYS A 1 196 ? -1.868 -2.912 -3.214 1.00 45.84 196 LYS A C 1
ATOM 1589 O O . LYS A 1 196 ? -0.821 -2.963 -2.591 1.00 45.84 196 LYS A O 1
ATOM 1594 N N . ILE A 1 197 ? -2.923 -3.647 -2.888 1.00 51.75 197 ILE A N 1
ATOM 1595 C CA . ILE A 1 197 ? -2.863 -4.641 -1.813 1.00 51.75 197 ILE A CA 1
ATOM 1596 C C . ILE A 1 197 ? -2.302 -5.933 -2.398 1.00 51.75 197 ILE A C 1
ATOM 1598 O O . ILE A 1 197 ? -2.921 -6.548 -3.266 1.00 51.75 197 ILE A O 1
ATOM 1602 N N . THR A 1 198 ? -1.112 -6.326 -1.952 1.00 40.66 198 THR A N 1
ATOM 1603 C CA . THR A 1 198 ? -0.536 -7.626 -2.298 1.00 40.66 198 THR A CA 1
ATOM 1604 C C . THR A 1 198 ? -1.025 -8.637 -1.271 1.00 40.66 198 THR A C 1
ATOM 1606 O O . THR A 1 198 ? -0.713 -8.526 -0.094 1.00 40.66 198 THR A O 1
ATOM 1609 N N . LYS A 1 199 ? -1.819 -9.609 -1.718 1.00 35.94 199 LYS A N 1
ATOM 1610 C CA . LYS A 1 199 ? -2.124 -10.810 -0.943 1.00 35.94 199 LYS A CA 1
ATOM 1611 C C . LYS A 1 199 ? -1.030 -11.833 -1.250 1.00 35.94 199 LYS A C 1
ATOM 1613 O O . LYS A 1 199 ? -0.976 -12.303 -2.386 1.00 35.94 199 LYS A O 1
ATOM 1618 N N . THR A 1 200 ? -0.179 -12.135 -0.279 1.00 38.91 200 THR A N 1
ATOM 1619 C CA . THR A 1 200 ? 0.481 -13.444 -0.184 1.00 38.91 200 THR A CA 1
ATOM 1620 C C . THR A 1 200 ? -0.287 -14.310 0.806 1.00 38.91 200 THR A C 1
ATOM 1622 O O . THR A 1 200 ? -0.768 -13.779 1.838 1.00 38.91 200 THR A O 1
#

Solvent-accessible surface area (backbone atoms only — not comparable to full-atom values): 12516 Å² total; per-residue (Å²): 135,89,87,79,88,79,83,82,87,76,85,76,77,80,78,84,73,92,76,74,76,76,49,77,44,68,34,72,64,84,76,86,78,84,85,76,85,95,50,67,56,74,48,79,33,99,37,70,68,51,26,54,50,51,51,51,51,53,53,60,54,40,75,76,34,65,73,71,39,83,26,76,93,75,31,67,59,67,90,68,80,93,63,89,81,84,88,71,79,69,63,66,63,44,29,40,55,47,48,54,52,58,72,66,50,63,49,43,41,40,40,28,32,49,70,62,66,50,82,43,65,34,46,80,83,73,87,64,64,73,48,19,47,47,53,44,52,40,56,39,29,76,71,65,19,38,33,43,35,42,34,40,47,73,57,73,94,81,44,90,63,52,52,67,54,37,39,52,59,51,43,71,66,38,91,42,32,46,66,48,71,44,67,65,90,59,101,80,59,80,64,71,62,52,72,50,74,54,83,110

Secondary structure (DSSP, 8-state):
----PPPP----PPP--S-PPPEEEEESS--S-----S-EEEEE-SSHHHHHHHHHHHHHHHHH-GGGS--GGG-SS---TT------SSHHHHHHHHHHHHHT-SSEEEEEESS--TT-BSSSS-SSSTTBHHHHHHHHHHTT-EEEEEEE---TTT-TT-HHHHHHHHHTT-TTEEEEEE--SSTT------------

pLDDT: mean 76.93, std 22.65, range [26.94, 98.38]

Radius of gyration: 25.5 Å; Cα contacts (8 Å, |Δi|>4): 252; chains: 1; bounding box: 62×44×87 Å

Mean predicted aligned error: 12.94 Å

Nearest PDB structures (foldseek):
  6ohm-assembly2_B  TM=9.716E-01  e=4.409E-15  Homo sapiens
  6ohp-assembly1_A  TM=9.769E-01  e=8.751E-15  Homo sapiens
  6ohp-assembly2_B  TM=9.696E-01  e=1.441E-14  Homo sapiens
  6ohp-assembly4_D  TM=9.763E-01  e=4.157E-14  Homo sapiens
  6ohr-assembly4_D  TM=9.267E-01  e=1.737E-14  Homo sapiens

Foldseek 3Di:
DDDDDDDDDDDDDPPPPPDDQQAEAEDCDDDPDDDDPDRYDYHHDVDPVVSVVVVVVVVVVLVVDQQNDQEPPSDSHHDDPPDDDDDDDDQLVVLVVVLVLLLPAQAEFEWEFAADDQQDASHPPPPDSCRRNLNSLLVNV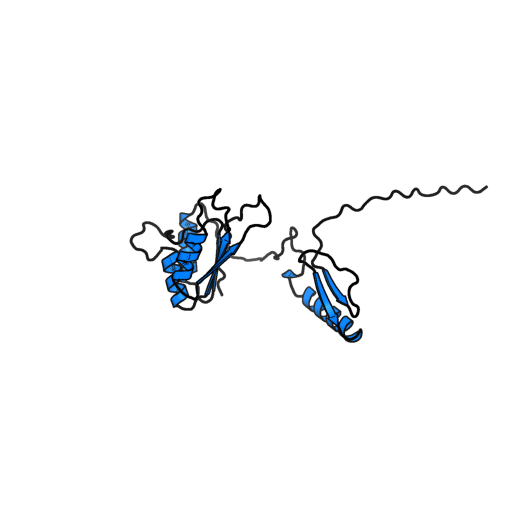VNVHQYEYEYEDDPVVPDPSPVVVVQVSNCVSHVSHHYHYDHDDDDDDDPHGDGDTDHD